Protein AF-0000000087523390 (afdb_homodimer)

Sequence (268 aa):
MSIVKNAPKTATTIVIRSESSARVSSSRDPYYSLMRRLFQEDATAIRGQKFLNLVESRQKEGNPLRTEDWQMIIEYLGVSRASFYSMRNKLTGAGLISIKNQKYHLSGQFSKDLMDMARWWWTAILENSEESLDMSIVKNAPKTATTIVIRSESSARVSSSRDPYYSLMRRLFQEDATAIRGQKFLNLVESRQKEGNPLRTEDWQMIIEYLGVSRASFYSMRNKLTGAGLISIKNQKYHLSGQFSKDLMDMARWWWTAILENSEESLD

Secondary structure (DSSP, 8-state):
---GGG--TTEEEEEEES-GGG-GGGSS-HHHHHHHHH-SSHHHHHHHHHHHHHHHHHHHTT-PPBGGGHHHHHHHHT--HHHHHHHHHHHHHHTSEEEETTEEEE-SHHHHHHHHHHHHIIIIIT---GGGG-/---GGG--TTEEEEEEES-GGG-GGGSS-HHHHHHHHH-SSHHHHHHHHHHHHHHHHHHHTT-PPBGGGHHHHHHHHT--HHHHHHHHHHHHHHTSEEEETTEEEE-SHHHHHHHHHHHHIIIIIT---GGGG-

Structure (mmCIF, N/CA/C/O backbone):
data_AF-0000000087523390-model_v1
#
loop_
_entity.id
_entity.type
_entity.pdbx_description
1 polymer 'Uncharacterized protein'
#
loop_
_atom_site.group_PDB
_atom_site.id
_atom_site.type_symbol
_atom_site.label_atom_id
_atom_site.label_alt_id
_atom_site.label_comp_id
_atom_site.label_asym_id
_atom_site.label_entity_id
_atom_site.label_seq_id
_atom_site.pdbx_PDB_ins_code
_atom_site.Cartn_x
_atom_site.Cartn_y
_atom_site.Cartn_z
_atom_site.occupancy
_atom_site.B_iso_or_equiv
_atom_site.auth_seq_id
_atom_site.auth_comp_id
_atom_site.auth_asym_id
_atom_site.auth_atom_id
_atom_site.pdbx_PDB_model_num
ATOM 1 N N . MET A 1 1 ? -12.555 -12.992 7.691 1 20.16 1 MET A N 1
ATOM 2 C CA . MET A 1 1 ? -12.836 -11.617 7.266 1 20.16 1 MET A CA 1
ATOM 3 C C . MET A 1 1 ? -12.094 -10.617 8.141 1 20.16 1 MET A C 1
ATOM 5 O O . MET A 1 1 ? -12.5 -10.367 9.281 1 20.16 1 MET A O 1
ATOM 9 N N . SER A 1 2 ? -10.844 -10.5 8.266 1 26.3 2 SER A N 1
ATOM 10 C CA . SER A 1 2 ? -10.266 -9.57 9.227 1 26.3 2 SER A CA 1
ATOM 11 C C . SER A 1 2 ? -10.672 -8.133 8.922 1 26.3 2 SER A C 1
ATOM 13 O O . SER A 1 2 ? -10.516 -7.668 7.789 1 26.3 2 SER A O 1
ATOM 15 N N . ILE A 1 3 ? -11.742 -7.559 9.461 1 30.48 3 ILE A N 1
ATOM 16 C CA . ILE A 1 3 ? -12.383 -6.25 9.375 1 30.48 3 ILE A CA 1
ATOM 17 C C . ILE A 1 3 ? -11.32 -5.156 9.477 1 30.48 3 ILE A C 1
ATOM 19 O O . ILE A 1 3 ? -10.562 -5.109 10.445 1 30.48 3 ILE A O 1
ATOM 23 N N . VAL A 1 4 ? -10.984 -4.652 8.375 1 36.16 4 VAL A N 1
ATOM 24 C CA . VAL A 1 4 ? -10.234 -3.406 8.242 1 36.16 4 VAL A CA 1
ATOM 25 C C . VAL A 1 4 ? -10.594 -2.463 9.391 1 36.16 4 VAL A C 1
ATOM 27 O O . VAL A 1 4 ? -9.805 -1.591 9.75 1 36.16 4 VAL A O 1
ATOM 30 N N . LYS A 1 5 ? -11.82 -2.645 9.867 1 41.09 5 LYS A N 1
ATOM 31 C CA . LYS A 1 5 ? -12.281 -1.769 10.938 1 41.09 5 LYS A CA 1
ATOM 32 C C . LYS A 1 5 ? -11.375 -1.875 12.164 1 41.09 5 LYS A C 1
ATOM 34 O O . LYS A 1 5 ? -11.367 -0.984 13.016 1 41.09 5 LYS A O 1
ATOM 39 N N . ASN A 1 6 ? -10.852 -3.062 12.312 1 43.09 6 ASN A N 1
ATOM 40 C CA . ASN A 1 6 ? -10.094 -3.172 13.555 1 43.09 6 ASN A CA 1
ATOM 41 C C . ASN A 1 6 ? -8.609 -2.912 13.328 1 43.09 6 ASN A C 1
ATOM 43 O O . ASN A 1 6 ? -7.766 -3.412 14.07 1 43.09 6 ASN A O 1
ATOM 47 N N . ALA A 1 7 ? -8.461 -2.439 12.156 1 49.5 7 ALA A N 1
ATOM 48 C CA . ALA A 1 7 ? -7.031 -2.172 12.062 1 49.5 7 ALA A CA 1
ATOM 49 C C . ALA A 1 7 ? -6.562 -1.283 13.211 1 49.5 7 ALA A C 1
ATOM 51 O O . ALA A 1 7 ? -7.223 -0.3 13.555 1 49.5 7 ALA A O 1
ATOM 52 N N . PRO A 1 8 ? -5.598 -1.744 13.883 1 57.38 8 PRO A N 1
ATOM 53 C CA . PRO A 1 8 ? -5.02 -0.899 14.93 1 57.38 8 PRO A CA 1
ATOM 54 C C . PRO A 1 8 ? -4.66 0.498 14.438 1 57.38 8 PRO A C 1
ATOM 56 O O . PRO A 1 8 ? -4.523 0.71 13.227 1 57.38 8 PRO A O 1
ATOM 59 N N . LYS A 1 9 ? -4.738 1.329 15.234 1 77.06 9 LYS A N 1
ATOM 60 C CA . LYS A 1 9 ? -4.32 2.715 15.039 1 77.06 9 LYS A CA 1
ATOM 61 C C . LYS A 1 9 ? -2.951 2.787 14.367 1 77.06 9 LYS A C 1
ATOM 63 O O . LYS A 1 9 ? -2.504 3.865 13.977 1 77.06 9 LYS A O 1
ATOM 68 N N . THR A 1 10 ? -2.453 1.606 14.023 1 90 10 THR A N 1
ATOM 69 C CA . THR A 1 10 ? -1.114 1.55 13.453 1 90 10 THR A CA 1
ATOM 70 C C . THR A 1 10 ? -1.147 0.911 12.062 1 90 10 THR A C 1
ATOM 72 O O . THR A 1 10 ? -0.109 0.515 11.531 1 90 10 THR A O 1
ATOM 75 N N . ALA A 1 11 ? -2.322 0.785 11.578 1 96.31 11 ALA A N 1
ATOM 76 C CA . ALA A 1 11 ? -2.469 0.186 10.25 1 96.31 11 ALA A CA 1
ATOM 77 C C . ALA A 1 11 ? -3.635 0.813 9.492 1 96.31 11 ALA A C 1
ATOM 79 O O . ALA A 1 11 ? -4.59 1.302 10.102 1 96.31 11 ALA A O 1
ATOM 80 N N . THR A 1 12 ? -3.52 0.823 8.188 1 96.75 12 THR A N 1
ATOM 81 C CA . THR A 1 12 ? -4.617 1.211 7.305 1 96.75 12 THR A CA 1
ATOM 82 C C . THR A 1 12 ? -4.449 0.583 5.922 1 96.75 12 THR A C 1
ATOM 84 O O . THR A 1 12 ? -3.582 -0.272 5.723 1 96.75 12 THR A O 1
ATOM 87 N N . THR A 1 13 ? -5.352 0.903 5.043 1 96.88 13 THR A N 1
ATOM 88 C CA . THR A 1 13 ? -5.277 0.387 3.68 1 96.88 13 THR A CA 1
ATOM 89 C C . THR A 1 13 ? -4.953 1.507 2.693 1 96.88 13 THR A C 1
ATOM 91 O O . THR A 1 13 ? -5.258 2.674 2.951 1 96.88 13 THR A O 1
ATOM 94 N N . ILE A 1 14 ? -4.332 1.154 1.651 1 98 14 ILE A N 1
ATOM 95 C CA . ILE A 1 14 ? -4.027 2.076 0.563 1 98 14 ILE A CA 1
ATOM 96 C C . ILE A 1 14 ? -4.266 1.389 -0.779 1 98 14 ILE A C 1
ATOM 98 O O . ILE A 1 14 ? -4.09 0.174 -0.902 1 98 14 ILE A O 1
ATOM 102 N N . VAL A 1 15 ? -4.648 2.131 -1.705 1 97.81 15 VAL A N 1
ATOM 103 C CA . VAL A 1 15 ? -4.852 1.602 -3.049 1 97.81 15 VAL A CA 1
ATOM 104 C C . VAL A 1 15 ? -3.504 1.464 -3.756 1 97.81 15 VAL A C 1
ATOM 106 O O . VAL A 1 15 ? -2.693 2.395 -3.75 1 97.81 15 VAL A O 1
ATOM 109 N N . ILE A 1 16 ? -3.273 0.334 -4.344 1 98.12 16 ILE A N 1
ATOM 110 C CA . ILE A 1 16 ? -2.109 0.121 -5.195 1 98.12 16 ILE A CA 1
ATOM 111 C C . ILE A 1 16 ? -2.561 -0.274 -6.598 1 98.12 16 ILE A C 1
ATOM 113 O O . ILE A 1 16 ? -3.684 -0.747 -6.785 1 98.12 16 ILE A O 1
ATOM 117 N N . ARG A 1 17 ? -1.718 0.023 -7.492 1 96.75 17 ARG A N 1
ATOM 118 C CA . ARG A 1 17 ? -2.115 -0.143 -8.891 1 96.75 17 ARG A CA 1
ATOM 119 C C . ARG A 1 17 ? -1.06 -0.919 -9.664 1 96.75 17 ARG A C 1
ATOM 121 O O . ARG A 1 17 ? 0.141 -0.718 -9.469 1 96.75 17 ARG A O 1
ATOM 128 N N . SER A 1 18 ? -1.566 -1.669 -10.625 1 96.31 18 SER A N 1
ATOM 129 C CA . SER A 1 18 ? -0.683 -2.508 -11.422 1 96.31 18 SER A CA 1
ATOM 130 C C . SER A 1 18 ? -0.252 -1.795 -12.703 1 96.31 18 SER A C 1
ATOM 132 O O . SER A 1 18 ? 0.672 -2.24 -13.383 1 96.31 18 SER A O 1
ATOM 134 N N . GLU A 1 19 ? -0.846 -0.742 -13.023 1 94.75 19 GLU A N 1
ATOM 135 C CA . GLU A 1 19 ? -0.542 -0.032 -14.266 1 94.75 19 GLU A CA 1
ATOM 136 C C . GLU A 1 19 ? 0.559 1.004 -14.047 1 94.75 19 GLU A C 1
ATOM 138 O O . GLU A 1 19 ? 0.505 1.788 -13.102 1 94.75 19 GLU A O 1
ATOM 143 N N . SER A 1 20 ? 1.469 1.05 -15 1 92.75 20 SER A N 1
ATOM 144 C CA . SER A 1 20 ? 2.594 1.975 -14.906 1 92.75 20 SER A CA 1
ATOM 145 C C . SER A 1 20 ? 2.137 3.42 -15.078 1 92.75 20 SER A C 1
ATOM 147 O O . SER A 1 20 ? 2.766 4.34 -14.555 1 92.75 20 SER A O 1
ATOM 149 N N . SER A 1 21 ? 1.062 3.654 -15.742 1 92.94 21 SER A N 1
ATOM 150 C CA . SER A 1 21 ? 0.569 5 -16.016 1 92.94 21 SER A CA 1
ATOM 151 C C . SER A 1 21 ? -0.074 5.613 -14.773 1 92.94 21 SER A C 1
ATOM 153 O O . SER A 1 21 ? -0.34 6.816 -14.734 1 92.94 21 SER A O 1
ATOM 155 N N . ALA A 1 22 ? -0.206 4.801 -13.75 1 93.75 22 ALA A N 1
ATOM 156 C CA . ALA A 1 22 ? -0.938 5.262 -12.578 1 93.75 22 ALA A CA 1
ATOM 157 C C . ALA A 1 22 ? 0.018 5.707 -11.477 1 93.75 22 ALA A C 1
ATOM 159 O O . ALA A 1 22 ? -0.403 5.957 -10.344 1 93.75 22 ALA A O 1
ATOM 160 N N . ARG A 1 23 ? 1.271 5.812 -11.789 1 96.94 23 ARG A N 1
ATOM 161 C CA . ARG A 1 23 ? 2.27 6.176 -10.789 1 96.94 23 ARG A CA 1
ATOM 162 C C . ARG A 1 23 ? 1.986 7.555 -10.211 1 96.94 23 ARG A C 1
ATOM 164 O O . ARG A 1 23 ? 1.62 8.477 -10.938 1 96.94 23 ARG A O 1
ATOM 171 N N . VAL A 1 24 ? 2.125 7.676 -8.945 1 97.75 24 VAL A N 1
ATOM 172 C CA . VAL A 1 24 ? 1.826 8.898 -8.211 1 97.75 24 VAL A CA 1
ATOM 173 C C . VAL A 1 24 ? 2.746 10.023 -8.68 1 97.75 24 VAL A C 1
ATOM 175 O O . VAL A 1 24 ? 2.287 11.133 -8.969 1 97.75 24 VAL A O 1
ATOM 178 N N . SER A 1 25 ? 4.027 9.742 -8.836 1 96.88 25 SER A N 1
ATOM 179 C CA . SER A 1 25 ? 5.035 10.75 -9.156 1 96.88 25 SER A CA 1
ATOM 180 C C . SER A 1 25 ? 4.836 11.305 -10.562 1 96.88 25 SER A C 1
ATOM 182 O O . SER A 1 25 ? 5.355 12.367 -10.898 1 96.88 25 SER A O 1
ATOM 184 N N . SER A 1 26 ? 4.129 10.594 -11.414 1 95.44 26 SER A N 1
ATOM 185 C CA . SER A 1 26 ? 3.943 11 -12.797 1 95.44 26 SER A CA 1
ATOM 186 C C . SER A 1 26 ? 2.689 11.852 -12.961 1 95.44 26 SER A C 1
ATOM 188 O O . SER A 1 26 ? 2.42 12.367 -14.047 1 95.44 26 SER A O 1
ATOM 190 N N . SER A 1 27 ? 1.96 12.055 -11.969 1 96.5 27 SER A N 1
ATOM 191 C CA . SER A 1 27 ? 0.722 12.828 -12.039 1 96.5 27 SER A CA 1
ATOM 192 C C . SER A 1 27 ? 0.998 14.32 -12 1 96.5 27 SER A C 1
ATOM 194 O O . SER A 1 27 ? 2.078 14.75 -11.586 1 96.5 27 SER A O 1
ATOM 196 N N . ARG A 1 28 ? 0.011 15.094 -12.43 1 96.25 28 ARG A N 1
ATOM 197 C CA . ARG A 1 28 ? 0.112 16.547 -12.406 1 96.25 28 ARG A CA 1
ATOM 198 C C . ARG A 1 28 ? 0.211 17.062 -10.977 1 96.25 28 ARG A C 1
ATOM 200 O O . ARG A 1 28 ? 0.85 18.094 -10.727 1 96.25 28 ARG A O 1
ATOM 207 N N . ASP A 1 29 ? -0.436 16.375 -10.055 1 97.31 29 ASP A N 1
ATOM 208 C CA . ASP A 1 29 ? -0.406 16.688 -8.625 1 97.31 29 ASP A CA 1
ATOM 209 C C . ASP A 1 29 ? -0.14 15.445 -7.793 1 97.31 29 ASP A C 1
ATOM 211 O O . ASP A 1 29 ? -1.071 14.836 -7.258 1 97.31 29 ASP A O 1
ATOM 215 N N . PRO A 1 30 ? 1.137 15.094 -7.633 1 98.38 30 PRO A N 1
ATOM 216 C CA . PRO A 1 30 ? 1.494 13.852 -6.945 1 98.38 30 PRO A CA 1
ATOM 217 C C . PRO A 1 30 ? 0.967 13.805 -5.512 1 98.38 30 PRO A C 1
ATOM 219 O O . PRO A 1 30 ? 0.588 12.734 -5.027 1 98.38 30 PRO A O 1
ATOM 222 N N . TYR A 1 31 ? 0.983 15.031 -4.902 1 98.31 31 TYR A N 1
ATOM 223 C CA . TYR A 1 31 ? 0.492 15.062 -3.529 1 98.31 31 TYR A CA 1
ATOM 224 C C . TYR A 1 31 ? -0.977 14.656 -3.467 1 98.31 31 TYR A C 1
ATOM 226 O O . TYR A 1 31 ? -1.354 13.773 -2.697 1 98.31 31 TYR A O 1
ATOM 234 N N . TYR A 1 32 ? -1.752 15.211 -4.254 1 97.75 32 TYR A N 1
ATOM 235 C CA . TYR A 1 32 ? -3.17 14.875 -4.344 1 97.75 32 TYR A CA 1
ATOM 236 C C . TYR A 1 32 ? -3.361 13.422 -4.762 1 97.75 32 TYR A C 1
ATOM 238 O O . TYR A 1 32 ? -4.223 12.719 -4.223 1 97.75 32 TYR A O 1
ATOM 246 N N . SER A 1 33 ? -2.562 12.984 -5.754 1 97.94 33 SER A N 1
ATOM 247 C CA . SER A 1 33 ? -2.652 11.609 -6.234 1 97.94 33 SER A CA 1
ATOM 248 C C . SER A 1 33 ? -2.375 10.617 -5.113 1 97.94 33 SER A C 1
ATOM 250 O O . SER A 1 33 ? -3.043 9.586 -5.012 1 97.94 33 SER A O 1
ATOM 252 N N . LEU A 1 34 ? -1.398 10.914 -4.293 1 98.75 34 LEU A N 1
ATOM 253 C CA . LEU A 1 34 ? -1.116 10.047 -3.154 1 98.75 34 LEU A CA 1
ATOM 254 C C . LEU A 1 34 ? -2.287 10.031 -2.18 1 98.75 34 LEU A C 1
ATOM 256 O O . LEU A 1 34 ? -2.664 8.969 -1.672 1 98.75 34 LEU A O 1
ATOM 260 N N . MET A 1 35 ? -2.904 11.227 -1.911 1 98.69 35 MET A N 1
ATOM 261 C CA . MET A 1 35 ? -4.055 11.289 -1.016 1 98.69 35 MET A CA 1
ATOM 262 C C . MET A 1 35 ? -5.215 10.461 -1.56 1 98.69 35 MET A C 1
ATOM 264 O O . MET A 1 35 ? -5.953 9.844 -0.794 1 98.69 35 MET A O 1
ATOM 268 N N . ARG A 1 36 ? -5.309 10.359 -2.848 1 98 36 ARG A N 1
ATOM 269 C CA . ARG A 1 36 ? -6.395 9.602 -3.465 1 98 36 ARG A CA 1
ATOM 270 C C . ARG A 1 36 ? -6.176 8.102 -3.311 1 98 36 ARG A C 1
ATOM 272 O O . ARG A 1 36 ? -7.117 7.316 -3.439 1 98 36 ARG A O 1
ATOM 279 N N . ARG A 1 37 ? -4.934 7.727 -3.131 1 98.06 37 ARG A N 1
ATOM 280 C CA . ARG A 1 37 ? -4.664 6.324 -2.832 1 98.06 37 ARG A CA 1
ATOM 281 C C . ARG A 1 37 ? -5.137 5.965 -1.426 1 98.06 37 ARG A C 1
ATOM 283 O O . ARG A 1 37 ? -5.461 4.805 -1.152 1 98.06 37 ARG A O 1
ATOM 290 N N . LEU A 1 38 ? -5.148 6.926 -0.548 1 98 38 LEU A N 1
ATOM 291 C CA . LEU A 1 38 ? -5.512 6.691 0.845 1 98 38 LEU A CA 1
ATOM 292 C C . LEU A 1 38 ? -7.004 6.922 1.062 1 98 38 LEU A C 1
ATOM 294 O O . LEU A 1 38 ? -7.633 6.23 1.864 1 98 38 LEU A O 1
ATOM 298 N N . PHE A 1 39 ? -7.5 7.93 0.388 1 97.5 39 PHE A N 1
ATOM 299 C CA . PHE A 1 39 ? -8.875 8.344 0.613 1 97.5 39 PHE A CA 1
ATOM 300 C C . PHE A 1 39 ? -9.703 8.211 -0.663 1 97.5 39 PHE A C 1
ATOM 302 O O . PHE A 1 39 ? -9.336 8.766 -1.703 1 97.5 39 PHE A O 1
ATOM 309 N N . GLN A 1 40 ? -10.789 7.586 -0.588 1 92.44 40 GLN A N 1
ATOM 310 C CA . GLN A 1 40 ? -11.648 7.355 -1.74 1 92.44 40 GLN A CA 1
ATOM 311 C C . GLN A 1 40 ? -12.391 8.625 -2.137 1 92.44 40 GLN A C 1
ATOM 313 O O . GLN A 1 40 ? -12.586 8.898 -3.324 1 92.44 40 GLN A O 1
ATOM 318 N N . GLU A 1 41 ? -12.773 9.336 -1.128 1 95.56 41 GLU A N 1
ATOM 319 C CA . GLU A 1 41 ? -13.531 10.555 -1.392 1 95.56 41 GLU A CA 1
ATOM 320 C C . GLU A 1 41 ? -12.609 11.727 -1.696 1 95.56 41 GLU A C 1
ATOM 322 O O . GLU A 1 41 ? -11.672 11.992 -0.943 1 95.56 41 GLU A O 1
ATOM 327 N N . ASP A 1 42 ? -12.977 12.445 -2.707 1 96.81 42 ASP A N 1
ATOM 328 C CA . ASP A 1 42 ? -12.188 13.594 -3.15 1 96.81 42 ASP A CA 1
ATOM 329 C C . ASP A 1 42 ? -12.062 14.641 -2.047 1 96.81 42 ASP A C 1
ATOM 331 O O . ASP A 1 42 ? -10.977 15.164 -1.797 1 96.81 42 ASP A O 1
ATOM 335 N N . ALA A 1 43 ? -13.164 14.961 -1.419 1 97.12 43 ALA A N 1
ATOM 336 C CA . ALA A 1 43 ? -13.18 15.984 -0.381 1 97.12 43 ALA A CA 1
ATOM 337 C C . ALA A 1 43 ? -12.234 15.617 0.763 1 97.12 43 ALA A C 1
ATOM 339 O O . ALA A 1 43 ? -11.523 16.484 1.288 1 97.12 43 ALA A O 1
ATOM 340 N N . THR A 1 44 ? -12.211 14.367 1.092 1 97.69 44 THR A N 1
ATOM 341 C CA . THR A 1 44 ? -11.344 13.922 2.178 1 97.69 44 THR A CA 1
ATOM 342 C C . THR A 1 44 ? -9.883 13.961 1.753 1 97.69 44 THR A C 1
ATOM 344 O O . THR A 1 44 ? -9.008 14.297 2.557 1 97.69 44 THR A O 1
ATOM 347 N N . ALA A 1 45 ? -9.68 13.609 0.481 1 98.31 45 ALA A N 1
ATOM 348 C CA . ALA A 1 45 ? -8.32 13.68 -0.047 1 98.31 45 ALA A CA 1
ATOM 349 C C . ALA A 1 45 ? -7.781 15.109 0.01 1 98.31 45 ALA A C 1
ATOM 351 O O . ALA A 1 45 ? -6.641 15.328 0.43 1 98.31 45 ALA A O 1
ATOM 352 N N . ILE A 1 46 ? -8.562 16 -0.365 1 98.19 46 ILE A N 1
ATOM 353 C CA . ILE A 1 46 ? -8.172 17.406 -0.358 1 98.19 46 ILE A CA 1
ATOM 354 C C . ILE A 1 46 ? -7.902 17.859 1.074 1 98.19 46 ILE A C 1
ATOM 356 O O . ILE A 1 46 ? -6.898 18.531 1.343 1 98.19 46 ILE A O 1
ATOM 360 N N . ARG A 1 47 ? -8.758 17.5 1.958 1 98.25 47 ARG A N 1
ATOM 361 C CA . ARG A 1 47 ? -8.586 17.875 3.359 1 98.25 47 ARG A CA 1
ATOM 362 C C . ARG A 1 47 ? -7.336 17.234 3.947 1 98.25 47 ARG A C 1
ATOM 364 O O . ARG A 1 47 ? -6.633 17.844 4.75 1 98.25 47 ARG A O 1
ATOM 371 N N . GLY A 1 48 ? -7.141 15.938 3.604 1 98.38 48 GLY A N 1
ATOM 372 C CA . GLY A 1 48 ? -5.922 15.273 4.047 1 98.38 48 GLY A CA 1
ATOM 373 C C . GLY A 1 48 ? -4.66 16 3.619 1 98.38 48 GLY A C 1
ATOM 374 O O . GLY A 1 48 ? -3.754 16.203 4.426 1 98.38 48 GLY A O 1
ATOM 375 N N . GLN A 1 49 ? -4.625 16.391 2.418 1 98.5 49 GLN A N 1
ATOM 376 C CA . GLN A 1 49 ? -3.482 17.156 1.909 1 98.5 49 GLN A CA 1
ATOM 377 C C . GLN A 1 49 ? -3.322 18.469 2.65 1 98.5 49 GLN A C 1
ATOM 379 O O . GLN A 1 49 ? -2.209 18.859 3.008 1 98.5 49 GLN A O 1
ATOM 384 N N . LYS A 1 50 ? -4.406 19.203 2.855 1 98.38 50 LYS A N 1
ATOM 385 C CA . LYS A 1 50 ? -4.379 20.469 3.582 1 98.38 50 LYS A CA 1
ATOM 386 C C . LYS A 1 50 ? -3.84 20.281 4.996 1 98.38 50 LYS A C 1
ATOM 388 O O . LYS A 1 50 ? -3.049 21.094 5.48 1 98.38 50 LYS A O 1
ATOM 393 N N . PHE A 1 51 ? -4.332 19.266 5.656 1 98.75 51 PHE A N 1
ATOM 394 C CA . PHE A 1 51 ? -3.869 18.969 7.008 1 98.75 51 PHE A CA 1
ATOM 395 C C . PHE A 1 51 ? -2.371 18.672 7.02 1 98.75 51 PHE A C 1
ATOM 397 O O . PHE A 1 51 ? -1.643 19.203 7.867 1 98.75 51 PHE A O 1
ATOM 404 N N . LEU A 1 52 ? -1.905 17.844 6.066 1 98.75 52 LEU A N 1
ATOM 405 C CA . LEU A 1 52 ? -0.488 17.516 5.996 1 98.75 52 LEU A CA 1
ATOM 406 C C . LEU A 1 52 ? 0.352 18.75 5.691 1 98.75 52 LEU A C 1
ATOM 408 O O . LEU A 1 52 ? 1.455 18.906 6.219 1 98.75 52 LEU A O 1
ATOM 412 N N . ASN A 1 53 ? -0.169 19.609 4.848 1 98.25 53 ASN A N 1
ATOM 413 C CA . ASN A 1 53 ? 0.508 20.875 4.586 1 98.25 53 ASN A CA 1
ATOM 414 C C . ASN A 1 53 ? 0.644 21.719 5.855 1 98.25 53 ASN A C 1
ATOM 416 O O . ASN A 1 53 ? 1.674 22.359 6.074 1 98.25 53 ASN A O 1
ATOM 420 N N . LEU A 1 54 ? -0.426 21.734 6.617 1 98.25 54 LEU A N 1
ATOM 421 C CA . LEU A 1 54 ? -0.404 22.469 7.879 1 98.25 54 LEU A CA 1
ATOM 422 C C . LEU A 1 54 ? 0.638 21.891 8.828 1 98.25 54 LEU A C 1
ATOM 424 O O . LEU A 1 54 ? 1.403 22.625 9.445 1 98.25 54 LEU A O 1
ATOM 428 N N . VAL A 1 55 ? 0.704 20.547 8.961 1 98.44 55 VAL A N 1
ATOM 429 C CA . VAL A 1 55 ? 1.681 19.875 9.805 1 98.44 55 VAL A CA 1
ATOM 430 C C . VAL A 1 55 ? 3.094 20.219 9.336 1 98.44 55 VAL A C 1
ATOM 432 O O . VAL A 1 55 ? 3.957 20.562 10.148 1 98.44 55 VAL A O 1
ATOM 435 N N . GLU A 1 56 ? 3.318 20.125 8.07 1 98.06 56 GLU A N 1
ATOM 436 C CA . GLU A 1 56 ? 4.625 20.406 7.484 1 98.06 56 GLU A CA 1
ATOM 437 C C . GLU A 1 56 ? 5.051 21.844 7.762 1 98.06 56 GLU A C 1
ATOM 4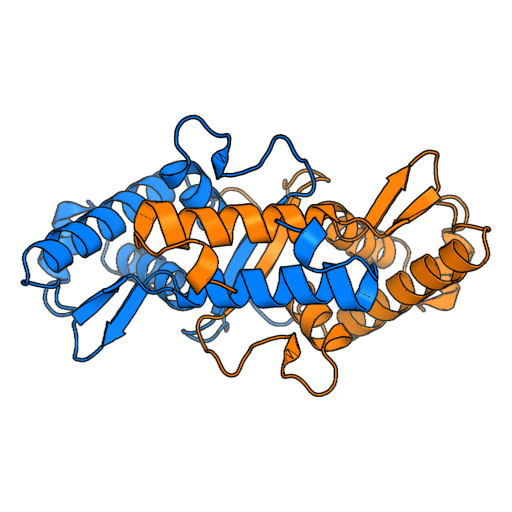39 O O . GLU A 1 56 ? 6.176 22.094 8.203 1 98.06 56 GLU A O 1
ATOM 444 N N . SER A 1 57 ? 4.16 22.812 7.504 1 97.38 57 SER A N 1
ATOM 445 C CA . SER A 1 57 ? 4.473 24.219 7.66 1 97.38 57 SER A CA 1
ATOM 446 C C . SER A 1 57 ? 4.805 24.562 9.109 1 97.38 57 SER A C 1
ATOM 448 O O . SER A 1 57 ? 5.781 25.266 9.383 1 97.38 57 SER A O 1
ATOM 450 N N . ARG A 1 58 ? 3.994 24.031 10 1 97.88 58 ARG A N 1
ATOM 451 C CA . ARG A 1 58 ? 4.195 24.297 11.414 1 97.88 58 ARG A CA 1
ATOM 452 C C . ARG A 1 58 ? 5.488 23.672 11.922 1 97.88 58 ARG A C 1
ATOM 454 O O . ARG A 1 58 ? 6.176 24.234 12.766 1 97.88 58 ARG A O 1
ATOM 461 N N . GLN A 1 59 ? 5.816 22.547 11.391 1 96.94 59 GLN A N 1
ATOM 462 C CA . GLN A 1 59 ? 7.082 21.891 11.711 1 96.94 59 GLN A CA 1
ATOM 463 C C . GLN A 1 59 ? 8.266 22.734 11.242 1 96.94 59 GLN A C 1
ATOM 465 O O . GLN A 1 59 ? 9.227 22.938 11.984 1 96.94 59 GLN A O 1
ATOM 470 N N . LYS A 1 60 ? 8.203 23.203 10.125 1 96.06 60 LYS A N 1
ATOM 471 C CA . LYS A 1 60 ? 9.281 24 9.539 1 96.06 60 LYS A CA 1
ATOM 472 C C . LYS A 1 60 ? 9.469 25.312 10.281 1 96.06 60 LYS A C 1
ATOM 474 O O . LYS A 1 60 ? 10.586 25.828 10.367 1 96.06 60 LYS A O 1
ATOM 479 N N . GLU A 1 61 ? 8.398 25.781 10.883 1 96.81 61 GLU A N 1
ATOM 480 C CA . GLU A 1 61 ? 8.43 27.031 11.633 1 96.81 61 GLU A CA 1
ATOM 481 C C . GLU A 1 61 ? 8.93 26.812 13.055 1 96.81 61 GLU A C 1
ATOM 483 O O . GLU A 1 61 ? 9.133 27.781 13.805 1 96.81 61 GLU A O 1
ATOM 488 N N . GLY A 1 62 ? 9.125 25.578 13.461 1 95.88 62 GLY A N 1
ATOM 489 C CA . GLY A 1 62 ? 9.594 25.281 14.805 1 95.88 62 GLY A CA 1
ATOM 490 C C . GLY A 1 62 ? 8.484 25.297 15.844 1 95.88 62 GLY A C 1
ATOM 491 O O . GLY A 1 62 ? 8.758 25.375 17.047 1 95.88 62 GLY A O 1
ATOM 492 N N . ASN A 1 63 ? 7.262 25.328 15.352 1 96.31 63 ASN A N 1
ATOM 493 C CA . ASN A 1 63 ? 6.074 25.328 16.203 1 96.31 63 ASN A CA 1
ATOM 494 C C . ASN A 1 63 ? 5.094 24.234 15.773 1 96.31 63 ASN A C 1
ATOM 496 O O . ASN A 1 63 ? 4 24.531 15.281 1 96.31 63 ASN A O 1
ATOM 500 N N . PRO A 1 64 ? 5.457 23.016 16.031 1 97.75 64 PRO A N 1
ATOM 501 C CA . PRO A 1 64 ? 4.645 21.906 15.539 1 97.75 64 PRO A CA 1
ATOM 502 C C . PRO A 1 64 ? 3.203 21.969 16.047 1 97.75 64 PRO A C 1
ATOM 504 O O . PRO A 1 64 ? 2.957 22.375 17.188 1 97.75 64 PRO A O 1
ATOM 507 N N . LEU A 1 65 ? 2.346 21.531 15.195 1 9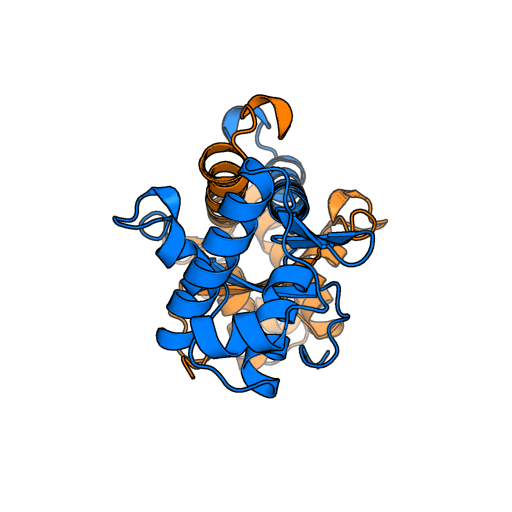8.25 65 LEU A N 1
ATOM 508 C CA . LEU A 1 65 ? 0.924 21.438 15.516 1 98.25 65 LEU A CA 1
ATOM 509 C C . LEU A 1 65 ? 0.682 20.469 16.656 1 98.25 65 LEU A C 1
ATOM 511 O O . LEU A 1 65 ? 1.245 19.375 16.688 1 98.25 65 LEU A O 1
ATOM 515 N N . ARG A 1 66 ? -0.135 20.938 17.641 1 98.25 66 ARG A N 1
ATOM 516 C CA . ARG A 1 66 ? -0.4 20.094 18.797 1 98.25 66 ARG A CA 1
ATOM 517 C C . ARG A 1 66 ? -1.745 19.391 18.672 1 98.25 66 ARG A C 1
ATOM 519 O O . ARG A 1 66 ? -2.656 19.891 18.016 1 98.25 66 ARG A O 1
ATOM 526 N N . THR A 1 67 ? -1.892 18.203 19.297 1 97.88 67 THR A N 1
ATOM 527 C CA . THR A 1 67 ? -3.145 17.453 19.25 1 97.88 67 THR A CA 1
ATOM 528 C C . THR A 1 67 ? -4.254 18.219 19.969 1 97.88 67 THR A C 1
ATOM 530 O O . THR A 1 67 ? -5.434 18.062 19.641 1 97.88 67 THR A O 1
ATOM 533 N N . GLU A 1 68 ? -3.93 19.094 20.875 1 96.94 68 GLU A N 1
ATOM 534 C CA . GLU A 1 68 ? -4.91 19.875 21.609 1 96.94 68 GLU A CA 1
ATOM 535 C C . GLU A 1 68 ? -5.504 20.984 20.75 1 96.94 68 GLU A C 1
ATOM 537 O O . GLU A 1 68 ? -6.52 21.578 21.109 1 96.94 68 GLU A O 1
ATOM 542 N N . ASP A 1 69 ? -4.883 21.281 19.656 1 95.88 69 ASP A N 1
ATOM 543 C CA . ASP A 1 69 ? -5.34 22.312 18.734 1 95.88 69 ASP A CA 1
ATOM 544 C C . ASP A 1 69 ? -6.438 21.797 17.812 1 95.88 69 ASP A C 1
ATOM 546 O O . ASP A 1 69 ? -6.684 22.359 16.75 1 95.88 69 ASP A O 1
ATOM 550 N N . TRP A 1 70 ? -7.094 20.75 18.219 1 96.56 70 TRP A N 1
ATOM 551 C CA . TRP A 1 70 ? -8.008 20.031 17.344 1 96.56 70 TRP A CA 1
ATOM 552 C C . TRP A 1 70 ? -9.18 20.922 16.922 1 96.56 70 TRP A C 1
ATOM 554 O O . TRP A 1 70 ? -9.664 20.828 15.797 1 96.56 70 TRP A O 1
ATOM 564 N N . GLN A 1 71 ? -9.617 21.844 17.703 1 97.44 71 GLN A N 1
ATOM 565 C CA . GLN A 1 71 ? -10.727 22.719 17.359 1 97.44 71 GLN A CA 1
ATOM 566 C C . GLN A 1 71 ? -10.352 23.672 16.234 1 97.44 71 GLN A C 1
ATOM 568 O O . GLN A 1 71 ? -11.133 23.891 15.305 1 97.44 71 GLN A O 1
ATOM 573 N N . MET A 1 72 ? -9.18 24.219 16.391 1 97.62 72 MET A N 1
ATOM 574 C CA . MET A 1 72 ? -8.68 25.094 15.336 1 97.62 72 MET A CA 1
ATOM 575 C C . MET A 1 72 ? -8.523 24.344 14.023 1 97.62 72 MET A C 1
ATOM 577 O O . MET A 1 72 ? -8.859 24.859 12.953 1 97.62 72 MET A O 1
ATOM 581 N N . ILE A 1 73 ? -8.078 23.109 14.07 1 98.12 73 ILE A N 1
ATOM 582 C CA . ILE A 1 73 ? -7.805 22.297 12.891 1 98.12 73 ILE A CA 1
ATOM 583 C C . ILE A 1 73 ? -9.109 21.984 12.164 1 98.12 73 ILE A C 1
ATOM 585 O O . ILE A 1 73 ? -9.203 22.125 10.945 1 98.12 73 ILE A O 1
ATOM 589 N N . ILE A 1 74 ? -10.18 21.578 12.891 1 98.25 74 ILE A N 1
ATOM 590 C CA . ILE A 1 74 ? -11.43 21.172 12.258 1 98.25 74 ILE A CA 1
ATOM 591 C C . ILE A 1 74 ? -12.094 22.391 11.625 1 98.25 74 ILE A C 1
ATOM 593 O O . ILE A 1 74 ? -12.75 22.281 10.586 1 98.25 74 ILE A O 1
ATOM 597 N N . GLU A 1 75 ? -11.945 23.562 12.227 1 98.25 75 GLU A N 1
ATOM 598 C CA . GLU A 1 75 ? -12.461 24.797 11.641 1 98.25 75 GLU A CA 1
ATOM 599 C C . GLU A 1 75 ? -11.727 25.141 10.352 1 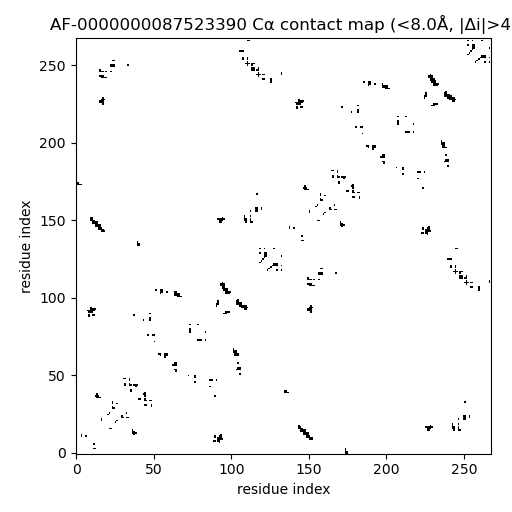98.25 75 GLU A C 1
ATOM 601 O O . GLU A 1 75 ? -12.344 25.5 9.352 1 98.25 75 GLU A O 1
ATOM 606 N N . TYR A 1 76 ? -10.43 25.031 10.398 1 97.88 76 TYR A N 1
ATOM 607 C CA . TYR A 1 76 ? -9.586 25.297 9.234 1 97.88 76 TYR A CA 1
ATOM 608 C C . TYR A 1 76 ? -9.938 24.375 8.078 1 97.88 76 TYR A C 1
ATOM 610 O O . TYR A 1 76 ? -10.031 24.812 6.93 1 97.88 76 TYR A O 1
ATOM 618 N N . LEU A 1 77 ? -10.164 23.109 8.383 1 98.12 77 LEU A N 1
ATOM 619 C CA . LEU A 1 77 ? -10.422 22.094 7.363 1 98.12 77 LEU A CA 1
ATOM 620 C C . LEU A 1 77 ? -11.891 22.078 6.977 1 98.12 77 LEU A C 1
ATOM 622 O O . LEU A 1 77 ? -12.258 21.516 5.945 1 98.12 77 LEU A O 1
ATOM 626 N N . GLY A 1 78 ? -12.766 22.609 7.785 1 97.62 78 GLY A N 1
ATOM 627 C CA . GLY A 1 78 ? -14.195 22.594 7.527 1 97.62 78 GLY A CA 1
ATOM 628 C C . GLY A 1 78 ? -14.812 21.219 7.625 1 97.62 78 GLY A C 1
ATOM 629 O O . GLY A 1 78 ? -15.547 20.797 6.73 1 97.62 78 GLY A O 1
ATOM 630 N N . VAL A 1 79 ? -14.453 20.562 8.695 1 97.38 79 VAL A N 1
ATOM 631 C CA . VAL A 1 79 ? -14.938 19.188 8.836 1 97.38 79 VAL A CA 1
ATOM 632 C C . VAL A 1 79 ? -15.422 18.953 10.258 1 97.38 79 VAL A C 1
ATOM 634 O O . VAL A 1 79 ? -15.102 19.719 11.172 1 97.38 79 VAL A O 1
ATOM 637 N N . SER A 1 80 ? -16.234 17.984 10.422 1 97.56 80 SER A N 1
ATOM 638 C CA . SER A 1 80 ? -16.672 17.594 11.758 1 97.56 80 SER A CA 1
ATOM 639 C C . SER A 1 80 ? -15.523 16.938 12.531 1 97.56 80 SER A C 1
ATOM 641 O O . SER A 1 80 ? -14.531 16.516 11.938 1 97.56 80 SER A O 1
ATOM 643 N N . ARG A 1 81 ? -15.734 16.828 13.836 1 97 81 ARG A N 1
ATOM 644 C CA . ARG A 1 81 ? -14.75 16.188 14.711 1 97 81 ARG A CA 1
ATOM 645 C C . ARG A 1 81 ? -14.555 14.719 14.328 1 97 81 ARG A C 1
ATOM 647 O O . ARG A 1 81 ? -13.422 14.242 14.234 1 97 81 ARG A O 1
ATOM 654 N N . ALA A 1 82 ? -15.625 14.039 14.078 1 96.69 82 ALA A N 1
ATOM 655 C CA . ALA A 1 82 ? -15.57 12.625 13.727 1 96.69 82 ALA A CA 1
ATOM 656 C C . ALA A 1 82 ? -14.805 12.414 12.422 1 96.69 82 ALA A C 1
ATOM 658 O O . ALA A 1 82 ? -13.977 11.508 12.32 1 96.69 82 ALA A O 1
ATOM 659 N N . SER A 1 83 ? -15.062 13.281 11.438 1 96.25 83 SER A N 1
ATOM 660 C CA . SER A 1 83 ? -14.398 13.18 10.148 1 96.25 83 SER A CA 1
ATOM 661 C C . SER A 1 83 ? -12.906 13.469 10.273 1 96.25 83 SER A C 1
ATOM 663 O O . SER A 1 83 ? -12.086 12.812 9.625 1 96.25 83 SER A O 1
ATOM 665 N N . PHE A 1 84 ? -12.617 14.422 11.133 1 97.5 84 PHE A N 1
ATOM 666 C CA . PHE A 1 84 ? -11.211 14.75 11.352 1 97.5 84 PHE A CA 1
ATOM 667 C C . PHE A 1 84 ? -10.461 13.562 11.938 1 97.5 84 PHE A C 1
ATOM 669 O O . PHE A 1 84 ? -9.398 13.188 11.438 1 97.5 84 PHE A O 1
ATOM 676 N N . TYR A 1 85 ? -10.992 12.961 12.891 1 96.56 85 TYR A N 1
ATOM 677 C CA . TYR A 1 85 ? -10.289 11.875 13.562 1 96.56 85 TYR A CA 1
ATOM 678 C C . TYR A 1 85 ? -10.18 10.656 12.664 1 96.56 85 TYR A C 1
ATOM 680 O O . TYR A 1 85 ? -9.188 9.93 12.703 1 96.56 85 TYR A O 1
ATOM 688 N N . SER A 1 86 ? -11.195 10.453 11.859 1 96.12 86 SER A N 1
ATOM 689 C CA . SER A 1 86 ? -11.109 9.359 10.891 1 96.12 86 SER A CA 1
ATOM 690 C C . SER A 1 86 ? -9.969 9.594 9.898 1 96.12 86 SER A C 1
ATOM 692 O O . SER A 1 86 ? -9.188 8.68 9.633 1 96.12 86 SER A O 1
ATOM 694 N N . MET A 1 87 ? -9.891 10.773 9.391 1 97.19 87 MET A N 1
ATOM 695 C CA . MET A 1 87 ? -8.836 11.141 8.445 1 97.19 87 MET A CA 1
ATOM 696 C C . MET A 1 87 ? -7.465 11.055 9.094 1 97.19 87 MET A C 1
ATOM 698 O O . MET A 1 87 ? -6.543 10.453 8.539 1 97.19 87 MET A O 1
ATOM 702 N N . ARG A 1 88 ? -7.363 11.617 10.242 1 97.12 88 ARG A N 1
ATOM 703 C CA . ARG A 1 88 ? -6.113 11.641 10.992 1 97.12 88 ARG A CA 1
ATOM 704 C C . ARG A 1 88 ? -5.621 10.227 11.281 1 97.12 88 ARG A C 1
ATOM 706 O O . ARG A 1 88 ? -4.43 9.938 11.148 1 97.12 88 ARG A O 1
ATOM 713 N N . ASN A 1 89 ? -6.562 9.375 11.664 1 96.69 89 ASN A N 1
ATOM 714 C CA . ASN A 1 89 ? -6.207 7.996 11.992 1 96.69 89 ASN A CA 1
ATOM 715 C C . ASN A 1 89 ? -5.699 7.242 10.766 1 96.69 89 ASN A C 1
ATOM 717 O O . ASN A 1 89 ? -4.805 6.406 10.867 1 96.69 89 ASN A O 1
ATOM 721 N N . LYS A 1 90 ? -6.246 7.496 9.664 1 97.75 90 LYS A N 1
ATOM 722 C CA . LYS A 1 90 ? -5.766 6.871 8.438 1 97.75 90 LYS A CA 1
ATOM 723 C C . LYS A 1 90 ? -4.344 7.324 8.109 1 97.75 90 LYS A C 1
ATOM 725 O O . LYS A 1 90 ? -3.51 6.516 7.699 1 97.75 90 LYS A O 1
ATOM 730 N N . LEU A 1 91 ? -4.102 8.594 8.289 1 98.44 91 LEU A N 1
ATOM 731 C CA . LEU A 1 91 ? -2.779 9.141 8.008 1 98.44 91 LEU A CA 1
ATOM 732 C C . LEU A 1 91 ? -1.749 8.602 8.992 1 98.44 91 LEU A C 1
ATOM 734 O O . LEU A 1 91 ? -0.619 8.289 8.609 1 98.44 91 LEU A O 1
ATOM 738 N N . THR A 1 92 ? -2.182 8.484 10.266 1 97.75 92 THR A N 1
ATOM 739 C CA . THR A 1 92 ? -1.296 7.941 11.289 1 97.75 92 THR A CA 1
ATOM 740 C C . THR A 1 92 ? -1.061 6.449 11.055 1 97.75 92 THR A C 1
ATOM 742 O O . THR A 1 92 ? 0.066 5.965 11.188 1 97.75 92 THR A O 1
ATOM 745 N N . GLY A 1 93 ? -2.133 5.73 10.711 1 97.69 93 GLY A N 1
ATOM 746 C CA . GLY A 1 93 ? -2.014 4.305 10.438 1 97.69 93 GLY A CA 1
ATOM 747 C C . GLY A 1 93 ? -1.121 3.998 9.25 1 97.69 93 GLY A C 1
ATOM 748 O O . GLY A 1 93 ? -0.436 2.975 9.234 1 97.69 93 GLY A O 1
ATOM 749 N N . ALA A 1 94 ? -1.091 4.906 8.32 1 98.44 94 ALA A N 1
ATOM 750 C CA . ALA A 1 94 ? -0.279 4.734 7.117 1 98.44 94 ALA A CA 1
ATOM 751 C C . ALA A 1 94 ? 1.188 5.051 7.395 1 98.44 94 ALA A C 1
ATOM 753 O O . ALA A 1 94 ? 2.068 4.672 6.621 1 98.44 94 ALA A O 1
ATOM 754 N N . GLY A 1 95 ? 1.381 5.789 8.484 1 98.38 95 GLY A N 1
ATOM 755 C CA . GLY A 1 95 ? 2.742 6.188 8.797 1 98.38 95 GLY A CA 1
ATOM 756 C C . GLY A 1 95 ? 3.166 7.473 8.117 1 98.38 95 GLY A C 1
ATOM 757 O O . GLY A 1 95 ? 4.359 7.727 7.945 1 98.38 95 GLY A O 1
ATOM 758 N N . LEU A 1 96 ? 2.201 8.273 7.645 1 98.75 96 LEU A N 1
ATOM 759 C CA . LEU A 1 96 ? 2.527 9.562 7.047 1 98.75 96 LEU A CA 1
ATOM 760 C C . LEU A 1 96 ? 2.756 10.617 8.125 1 98.75 96 LEU A C 1
ATOM 762 O O . LEU A 1 96 ? 3.52 11.562 7.922 1 98.75 96 LEU A O 1
ATOM 766 N N . ILE A 1 97 ? 2.035 10.477 9.25 1 98.19 97 ILE A N 1
ATOM 767 C CA . ILE A 1 97 ? 2.27 11.344 10.398 1 98.19 97 ILE A CA 1
ATOM 768 C C . ILE A 1 97 ? 2.395 10.492 11.664 1 98.19 97 ILE A C 1
ATOM 770 O O . ILE A 1 97 ? 1.915 9.359 11.711 1 98.19 97 ILE A O 1
ATOM 774 N N . SER A 1 98 ? 3.121 10.938 12.547 1 97.44 98 SER A N 1
ATOM 775 C CA . SER A 1 98 ? 3.236 10.383 13.898 1 97.44 98 SER A CA 1
ATOM 776 C C . SER A 1 98 ? 2.902 11.43 14.953 1 97.44 98 SER A C 1
ATOM 778 O O . SER A 1 98 ? 2.934 12.633 14.68 1 97.44 98 SER A O 1
ATOM 780 N N . ILE A 1 99 ? 2.449 10.945 16.047 1 96.81 99 ILE A N 1
ATOM 781 C CA . ILE A 1 99 ? 2.188 11.812 17.188 1 96.81 99 ILE A CA 1
ATOM 782 C C . ILE A 1 99 ? 3.201 11.531 18.297 1 96.81 99 ILE A C 1
ATOM 784 O O . ILE A 1 99 ? 3.238 10.43 18.844 1 96.81 99 ILE A O 1
ATOM 788 N N . LYS A 1 100 ? 4.07 12.469 18.516 1 95.94 100 LYS A N 1
ATOM 789 C CA . LYS A 1 100 ? 5.066 12.398 19.578 1 95.94 100 LYS A CA 1
ATOM 790 C C . LYS A 1 100 ? 4.941 13.586 20.531 1 95.94 100 LYS A C 1
ATOM 792 O O . LYS A 1 100 ? 4.961 14.742 20.094 1 95.94 100 LYS A O 1
ATOM 797 N N . ASN A 1 101 ? 4.816 13.328 21.828 1 96.12 101 ASN A N 1
ATOM 798 C CA . ASN A 1 101 ? 4.672 14.375 22.844 1 96.12 101 ASN A CA 1
ATOM 799 C C . ASN A 1 101 ? 3.525 15.328 22.5 1 96.12 101 ASN A C 1
ATOM 801 O O . ASN A 1 101 ? 3.695 16.547 22.531 1 96.12 101 ASN A O 1
ATOM 805 N N . GLN A 1 102 ? 2.455 14.805 22.047 1 96.94 102 GLN A N 1
ATOM 806 C CA . GLN A 1 102 ? 1.209 15.508 21.75 1 96.94 102 GLN A CA 1
ATOM 807 C C . GLN A 1 102 ? 1.382 16.469 20.594 1 96.94 102 GLN A C 1
ATOM 809 O O . GLN A 1 102 ? 0.64 17.453 20.469 1 96.94 102 GLN A O 1
ATOM 814 N N . LYS A 1 103 ? 2.41 16.172 19.766 1 98.44 103 LYS A N 1
ATOM 815 C CA . LYS A 1 103 ? 2.664 16.969 18.578 1 98.44 103 LYS A CA 1
ATOM 816 C C . LYS A 1 103 ? 2.654 16.125 17.312 1 98.44 103 LYS A C 1
ATOM 818 O O . LYS A 1 103 ? 3.148 14.992 17.312 1 98.44 103 LYS A O 1
ATOM 823 N N . TYR A 1 104 ? 2.086 16.672 16.266 1 98.19 104 TYR A N 1
ATOM 824 C CA . TYR A 1 104 ? 2.1 16 14.969 1 98.19 104 TYR A CA 1
ATOM 825 C C . TYR A 1 104 ? 3.43 16.203 14.258 1 98.19 104 TYR A C 1
ATOM 827 O O . TYR A 1 104 ? 3.975 17.312 14.258 1 98.19 104 TYR A O 1
ATOM 835 N N . HIS A 1 105 ? 3.951 15.156 13.664 1 98.19 105 HIS A N 1
ATOM 836 C CA . HIS A 1 105 ? 5.148 15.195 12.836 1 98.19 105 HIS A CA 1
ATOM 837 C C . HIS A 1 105 ? 4.969 14.383 11.562 1 98.19 105 HIS A C 1
ATOM 839 O O . HIS A 1 105 ? 4.352 13.312 11.586 1 98.19 105 HIS A O 1
ATOM 845 N N . LEU A 1 106 ? 5.453 14.922 10.484 1 98.44 106 LEU A N 1
ATOM 846 C CA . LEU A 1 106 ? 5.555 14.047 9.328 1 98.44 106 LEU A CA 1
ATOM 847 C C . LEU A 1 106 ? 6.418 12.828 9.641 1 98.44 106 LEU A C 1
ATOM 849 O O . LEU A 1 106 ? 7.359 12.914 10.43 1 98.44 106 LEU A O 1
ATOM 853 N N . SER A 1 107 ? 6.078 11.773 9.078 1 98 107 SER A N 1
ATOM 854 C CA . SER A 1 107 ? 6.758 10.523 9.406 1 98 107 SER A CA 1
ATOM 855 C C . SER A 1 107 ? 7.23 9.797 8.148 1 98 107 SER A C 1
ATOM 857 O O . SER A 1 107 ? 6.566 9.852 7.113 1 98 107 SER A O 1
ATOM 859 N N . GLY A 1 108 ? 8.367 9.078 8.25 1 98 108 GLY A N 1
ATOM 860 C CA . GLY A 1 108 ? 8.922 8.297 7.152 1 98 108 GLY A CA 1
ATOM 861 C C . GLY A 1 108 ? 8.516 6.836 7.191 1 98 108 GLY A C 1
ATOM 862 O O . GLY A 1 108 ? 8.883 6.062 6.305 1 98 108 GLY A O 1
ATOM 863 N N . GLN A 1 109 ? 7.727 6.473 8.203 1 98.12 109 GLN A N 1
ATOM 864 C CA . GLN A 1 109 ? 7.355 5.07 8.359 1 98.12 109 GLN A CA 1
ATOM 865 C C . GLN A 1 109 ? 6.543 4.582 7.168 1 98.12 109 GLN A C 1
ATOM 867 O O . GLN A 1 109 ? 6.605 3.404 6.805 1 98.12 109 GLN A O 1
ATOM 872 N N . PHE A 1 110 ? 5.77 5.504 6.539 1 98.69 110 PHE A N 1
ATOM 873 C CA . PHE A 1 110 ? 5.047 5.203 5.312 1 98.69 110 PHE A CA 1
ATOM 874 C C . PHE A 1 110 ? 5.992 4.656 4.246 1 98.69 110 PHE A C 1
ATOM 876 O O . PHE A 1 110 ? 5.777 3.561 3.723 1 98.69 110 PHE A O 1
ATOM 883 N N . SER A 1 111 ? 7.02 5.398 3.945 1 98.69 111 SER A N 1
ATOM 884 C CA . SER A 1 111 ? 7.992 5.027 2.922 1 98.69 111 SER A CA 1
ATOM 885 C C . SER A 1 111 ? 8.719 3.74 3.291 1 98.69 111 SER A C 1
ATOM 887 O O . SER A 1 111 ? 8.938 2.877 2.439 1 98.69 111 SER A O 1
ATOM 889 N N . LYS A 1 112 ? 9.078 3.637 4.512 1 98.19 112 LYS A N 1
ATOM 890 C CA . LYS A 1 112 ? 9.859 2.48 4.945 1 98.19 112 LYS A CA 1
ATOM 891 C C . LYS A 1 112 ? 9.047 1.193 4.82 1 98.19 112 LYS A C 1
ATOM 893 O O . LYS A 1 112 ? 9.578 0.151 4.438 1 98.19 112 LYS A O 1
ATOM 898 N N . ASP A 1 113 ? 7.809 1.223 5.203 1 98.56 113 ASP A N 1
ATOM 899 C CA . ASP A 1 113 ? 6.965 0.039 5.074 1 98.56 113 ASP A CA 1
ATOM 900 C C . ASP A 1 113 ? 6.797 -0.361 3.609 1 98.56 113 ASP A C 1
ATOM 902 O O . ASP A 1 113 ? 6.922 -1.538 3.264 1 98.56 113 ASP A O 1
ATOM 906 N N . LEU A 1 114 ? 6.457 0.654 2.742 1 98.69 114 LEU A N 1
ATOM 907 C CA . LEU A 1 114 ? 6.273 0.388 1.319 1 98.69 114 LEU A CA 1
ATOM 908 C C . LEU A 1 114 ? 7.555 -0.161 0.699 1 98.69 114 LEU A C 1
ATOM 910 O O . LEU A 1 114 ? 7.512 -1.114 -0.081 1 98.69 114 LEU A O 1
ATOM 914 N N . MET A 1 115 ? 8.656 0.422 1.045 1 97.81 115 MET A N 1
ATOM 915 C CA . MET A 1 115 ? 9.945 -0.007 0.509 1 97.81 115 MET A CA 1
ATOM 916 C C . MET A 1 115 ? 10.258 -1.438 0.931 1 97.81 115 MET A C 1
ATOM 918 O O . MET A 1 115 ? 10.828 -2.207 0.155 1 97.81 115 MET A O 1
ATOM 922 N N . ASP A 1 116 ? 9.992 -1.737 2.143 1 98 116 ASP A N 1
ATOM 923 C CA . ASP A 1 116 ? 10.25 -3.082 2.654 1 98 116 ASP A CA 1
ATOM 924 C C . ASP A 1 116 ? 9.539 -4.133 1.809 1 98 116 ASP A C 1
ATOM 926 O O . ASP A 1 116 ? 10.148 -5.113 1.377 1 98 116 ASP A O 1
ATOM 930 N N . MET A 1 117 ? 8.234 -3.93 1.548 1 98.56 117 MET A N 1
ATOM 931 C CA . MET A 1 117 ? 7.457 -4.879 0.757 1 98.56 117 MET A CA 1
ATOM 932 C C . MET A 1 117 ? 7.945 -4.91 -0.688 1 98.56 117 MET A C 1
ATOM 934 O O . MET A 1 117 ? 8.078 -5.984 -1.278 1 98.56 117 MET A O 1
ATOM 938 N N . ALA A 1 118 ? 8.195 -3.691 -1.258 1 98.5 118 ALA A N 1
ATOM 939 C CA . ALA A 1 118 ? 8.641 -3.572 -2.645 1 98.5 118 ALA A CA 1
ATOM 940 C C . ALA A 1 118 ? 9.945 -4.332 -2.871 1 98.5 118 ALA A C 1
ATOM 942 O O . ALA A 1 118 ? 10.07 -5.098 -3.828 1 98.5 118 ALA A O 1
ATOM 943 N N . ARG A 1 119 ? 10.875 -4.102 -1.992 1 97.81 119 ARG A N 1
ATOM 944 C CA . ARG A 1 119 ? 12.195 -4.707 -2.133 1 97.81 119 ARG A CA 1
ATOM 945 C C . ARG A 1 119 ? 12.125 -6.219 -1.938 1 97.81 119 ARG A C 1
ATOM 947 O O . ARG A 1 119 ? 12.789 -6.973 -2.656 1 97.81 119 ARG A O 1
ATOM 954 N N . TRP A 1 120 ? 11.438 -6.629 -0.935 1 98.19 120 TRP A N 1
ATOM 955 C CA . TRP A 1 120 ? 11.344 -8.062 -0.686 1 98.19 120 TRP A CA 1
ATOM 956 C C . TRP A 1 120 ? 10.805 -8.797 -1.91 1 98.19 120 TRP A C 1
ATOM 958 O O . TRP A 1 120 ? 11.391 -9.781 -2.361 1 98.19 120 TRP A O 1
ATOM 968 N N . TRP A 1 121 ? 9.688 -8.344 -2.498 1 98.56 121 TRP A N 1
ATOM 969 C CA . TRP A 1 121 ? 9.117 -8.977 -3.68 1 98.56 121 TRP A CA 1
ATOM 970 C C . TRP A 1 121 ? 10.094 -8.938 -4.848 1 98.56 121 TRP A C 1
ATOM 972 O O . TRP A 1 121 ? 10.289 -9.953 -5.527 1 98.56 121 TRP A O 1
ATOM 982 N N . TRP A 1 122 ? 10.734 -7.883 -5.055 1 98.38 122 TRP A N 1
ATOM 983 C CA . TRP A 1 122 ? 11.625 -7.637 -6.188 1 98.38 122 TRP A CA 1
ATOM 984 C C . TRP A 1 122 ? 12.844 -8.555 -6.137 1 98.38 122 TRP A C 1
ATOM 986 O O . TRP A 1 122 ? 13.273 -9.07 -7.168 1 98.38 122 TRP A O 1
ATOM 996 N N . THR A 1 123 ? 13.336 -8.695 -4.973 1 97.62 123 THR A N 1
ATOM 997 C CA . THR A 1 123 ? 14.602 -9.406 -4.855 1 97.62 123 THR A CA 1
ATOM 998 C C . THR A 1 123 ? 14.367 -10.867 -4.488 1 97.62 123 THR A C 1
ATOM 1000 O O . THR A 1 123 ? 14.867 -11.773 -5.16 1 97.62 123 THR A O 1
ATOM 1003 N N . ALA A 1 124 ? 13.586 -11.172 -3.422 1 96.88 124 ALA A N 1
ATOM 1004 C CA . ALA A 1 124 ? 13.43 -12.523 -2.9 1 96.88 124 ALA A CA 1
ATOM 1005 C C . ALA A 1 124 ? 12.578 -13.375 -3.84 1 96.88 124 ALA A C 1
ATOM 1007 O O . ALA A 1 124 ? 12.836 -14.57 -4.004 1 96.88 124 ALA A O 1
ATOM 1008 N N . ILE A 1 125 ? 11.594 -12.727 -4.469 1 96.69 125 ILE A N 1
ATOM 1009 C CA . ILE A 1 125 ? 10.656 -13.516 -5.266 1 96.69 125 ILE A CA 1
ATOM 1010 C C . ILE A 1 125 ? 11.039 -13.43 -6.742 1 96.69 125 ILE A C 1
ATOM 1012 O O . ILE A 1 125 ? 11.156 -14.445 -7.422 1 96.69 125 ILE A O 1
ATOM 1016 N N . LEU A 1 126 ? 11.242 -12.211 -7.184 1 97.75 126 LEU A N 1
ATOM 1017 C CA . LEU A 1 126 ? 11.539 -12.047 -8.602 1 97.75 126 LEU A CA 1
ATOM 1018 C C . LEU A 1 126 ? 13.016 -12.289 -8.883 1 97.75 126 LEU A C 1
ATOM 1020 O O . LEU A 1 126 ? 13.422 -12.406 -10.039 1 97.75 126 LEU A O 1
ATOM 1024 N N . GLU A 1 127 ? 13.812 -12.312 -7.852 1 95.94 127 GLU A N 1
ATOM 1025 C CA . GLU A 1 127 ? 15.234 -12.609 -7.945 1 95.94 127 GLU A CA 1
ATOM 1026 C C . GLU A 1 127 ? 15.961 -11.555 -8.781 1 95.94 127 GLU A C 1
ATOM 1028 O O . GLU A 1 127 ? 16.906 -11.875 -9.5 1 95.94 127 GLU A O 1
ATOM 1033 N N . ASN A 1 128 ? 15.398 -10.328 -8.773 1 95.06 128 ASN A N 1
ATOM 1034 C CA . ASN A 1 128 ? 16.078 -9.195 -9.391 1 95.06 128 ASN A CA 1
ATOM 1035 C C . ASN A 1 128 ? 17.109 -8.578 -8.453 1 95.06 128 ASN A C 1
ATOM 1037 O O . ASN A 1 128 ? 17.031 -8.75 -7.234 1 95.06 128 ASN A O 1
ATOM 1041 N N . SER A 1 129 ? 18.125 -7.945 -9.039 1 94.5 129 SER A N 1
ATOM 1042 C CA . SER A 1 129 ? 19.047 -7.16 -8.227 1 94.5 129 SER A CA 1
ATOM 1043 C C . SER A 1 129 ? 18.344 -5.938 -7.629 1 94.5 129 SER A C 1
ATOM 1045 O O . SER A 1 129 ? 17.516 -5.309 -8.281 1 94.5 129 SER A O 1
ATOM 1047 N N . GLU A 1 130 ? 18.719 -5.66 -6.406 1 89.31 130 GLU A N 1
ATOM 1048 C CA . GLU A 1 130 ? 18.141 -4.5 -5.734 1 89.31 130 GLU A CA 1
ATOM 1049 C C . GLU A 1 130 ? 18.359 -3.225 -6.543 1 89.31 130 GLU A C 1
ATOM 1051 O O . GLU A 1 130 ? 17.484 -2.35 -6.578 1 89.31 130 GLU A O 1
ATOM 1056 N N . GLU A 1 131 ? 19.484 -3.131 -7.199 1 87.56 131 GLU A N 1
ATOM 1057 C CA . GLU A 1 131 ? 19.875 -1.946 -7.957 1 87.56 131 GLU A CA 1
ATOM 1058 C C . GLU A 1 131 ? 18.938 -1.71 -9.141 1 87.56 131 GLU A C 1
ATOM 1060 O O . GLU A 1 131 ? 18.781 -0.574 -9.586 1 87.56 131 GLU A O 1
ATOM 1065 N N . SER A 1 132 ? 18.297 -2.811 -9.531 1 89.31 132 SER A N 1
ATOM 1066 C CA . SER A 1 132 ? 17.453 -2.691 -10.719 1 89.31 132 SER A CA 1
ATOM 1067 C C . SER A 1 132 ? 16.078 -2.15 -10.367 1 89.31 132 SER A C 1
ATOM 1069 O O . SER A 1 132 ? 15.289 -1.827 -11.258 1 89.31 132 SER A O 1
ATOM 1071 N N . LEU A 1 133 ? 15.773 -2.064 -9.102 1 87.38 133 LEU A N 1
ATOM 1072 C CA . LEU A 1 133 ? 14.508 -1.482 -8.68 1 87.38 133 LEU A CA 1
ATOM 1073 C C . LEU A 1 133 ? 14.594 0.04 -8.648 1 87.38 133 LEU A C 1
ATOM 1075 O O . LEU A 1 133 ? 13.578 0.725 -8.773 1 87.38 133 LEU A O 1
ATOM 1079 N N . ASP A 1 134 ? 15.719 0.715 -8.594 1 72 134 ASP A N 1
ATOM 1080 C CA . ASP A 1 134 ? 15.953 2.152 -8.523 1 72 134 ASP A CA 1
ATOM 1081 C C . ASP A 1 134 ? 15.93 2.787 -9.906 1 72 134 ASP A C 1
ATOM 1083 O O . ASP A 1 134 ? 16.453 2.209 -10.867 1 72 134 ASP A O 1
ATOM 1087 N N . MET B 1 1 ? -17.891 8.008 -1.377 1 19.53 1 MET B N 1
ATOM 1088 C CA . MET B 1 1 ? -17.547 6.633 -1.011 1 19.53 1 MET B CA 1
ATOM 1089 C C . MET B 1 1 ? -16.938 5.891 -2.199 1 19.53 1 MET B C 1
ATOM 1091 O O . MET B 1 1 ? -17.672 5.461 -3.1 1 19.53 1 MET B O 1
ATOM 1095 N N . SER B 1 2 ? -15.852 6.215 -2.814 1 26.03 2 SER B N 1
ATOM 1096 C CA . SER B 1 2 ? -15.445 5.438 -3.982 1 26.03 2 SER B CA 1
ATOM 1097 C C . SER B 1 2 ? -15.258 3.965 -3.631 1 26.03 2 SER B C 1
ATOM 1099 O O . SER B 1 2 ? -14.547 3.631 -2.682 1 26.03 2 SER B O 1
ATOM 1101 N N . ILE B 1 3 ? -16.234 3.094 -3.764 1 29.61 3 ILE B N 1
ATOM 1102 C CA . ILE B 1 3 ? -16.375 1.664 -3.514 1 29.61 3 ILE B CA 1
ATOM 1103 C C . ILE B 1 3 ? -15.18 0.918 -4.125 1 29.61 3 ILE B C 1
ATOM 1105 O O . ILE B 1 3 ? -14.906 1.053 -5.316 1 29.61 3 ILE B O 1
ATOM 1109 N N . VAL B 1 4 ? -14.273 0.578 -3.312 1 35.09 4 VAL B N 1
ATOM 1110 C CA . VAL B 1 4 ? -13.227 -0.397 -3.596 1 35.09 4 VAL B CA 1
ATOM 1111 C C . VAL B 1 4 ? -13.727 -1.412 -4.621 1 35.09 4 VAL B C 1
ATOM 1113 O O . VAL B 1 4 ? -12.93 -2.074 -5.289 1 35.09 4 VAL B O 1
ATOM 1116 N N . LYS B 1 5 ? -15.031 -1.534 -4.633 1 40.22 5 LYS B N 1
ATOM 1117 C CA . LYS B 1 5 ? -15.609 -2.539 -5.523 1 40.22 5 LYS B CA 1
ATOM 1118 C C . LYS B 1 5 ? -15.305 -2.219 -6.98 1 40.22 5 LYS B C 1
ATOM 1120 O O . LYS B 1 5 ? -15.398 -3.09 -7.848 1 40.22 5 LYS B O 1
ATOM 1125 N N . ASN B 1 6 ? -15.188 -0.961 -7.254 1 42.94 6 ASN B N 1
ATOM 1126 C CA . ASN B 1 6 ? -15.031 -0.663 -8.672 1 42.94 6 ASN B CA 1
ATOM 1127 C C . ASN B 1 6 ? -13.562 -0.483 -9.047 1 42.94 6 ASN B C 1
ATOM 1129 O O . ASN B 1 6 ? -13.25 0.212 -10.016 1 42.94 6 ASN B O 1
ATOM 1133 N N . ALA B 1 7 ? -12.852 -0.903 -8.078 1 48.66 7 ALA B N 1
ATOM 1134 C CA . ALA B 1 7 ? -11.477 -0.762 -8.562 1 48.66 7 ALA B CA 1
ATOM 1135 C C . ALA B 1 7 ? -11.266 -1.539 -9.852 1 48.66 7 ALA B C 1
ATOM 1137 O O . ALA B 1 7 ? -11.719 -2.676 -9.984 1 48.66 7 ALA B O 1
ATOM 1138 N N . PRO B 1 8 ? -10.773 -0.856 -10.805 1 57.66 8 PRO B N 1
ATOM 1139 C CA . PRO B 1 8 ? -10.43 -1.566 -12.039 1 57.66 8 PRO B CA 1
ATOM 1140 C C . PRO B 1 8 ? -9.578 -2.807 -11.789 1 57.66 8 PRO B C 1
ATOM 1142 O O . PRO B 1 8 ? -8.953 -2.93 -10.734 1 57.66 8 PRO B O 1
ATOM 1145 N N . LYS B 1 9 ? -9.742 -3.688 -12.562 1 76.75 9 LYS B N 1
ATOM 1146 C CA . LYS B 1 9 ? -8.945 -4.91 -12.602 1 76.75 9 LYS B CA 1
ATOM 1147 C C . LYS B 1 9 ? -7.453 -4.598 -12.5 1 76.75 9 LYS B C 1
ATOM 1149 O O . LYS B 1 9 ? -6.637 -5.504 -12.336 1 76.75 9 LYS B O 1
ATOM 1154 N N . THR B 1 10 ? -7.168 -3.299 -12.312 1 89.38 10 THR B N 1
ATOM 1155 C CA . THR B 1 10 ? -5.777 -2.869 -12.289 1 89.38 10 THR B CA 1
ATOM 1156 C C . THR B 1 10 ? -5.438 -2.193 -10.969 1 89.38 10 THR B C 1
ATOM 1158 O O . THR B 1 10 ? -4.418 -1.505 -10.859 1 89.38 10 THR B O 1
ATOM 1161 N N . ALA B 1 11 ? -6.312 -2.359 -10.07 1 96.19 11 ALA B N 1
ATOM 1162 C CA . ALA B 1 11 ? -6.09 -1.754 -8.758 1 96.19 11 ALA B CA 1
ATOM 1163 C C . ALA B 1 11 ? -6.656 -2.631 -7.648 1 96.19 11 ALA B C 1
ATOM 1165 O O . ALA B 1 11 ? -7.602 -3.393 -7.867 1 96.19 11 ALA B O 1
ATOM 1166 N N . THR B 1 12 ? -6.055 -2.527 -6.484 1 96.69 12 THR B N 1
ATOM 1167 C CA . THR B 1 12 ? -6.578 -3.145 -5.27 1 96.69 12 THR B CA 1
ATOM 1168 C C . THR B 1 12 ? -6.062 -2.422 -4.027 1 96.69 12 THR B C 1
ATOM 1170 O O . THR B 1 12 ? -5.453 -1.356 -4.133 1 96.69 12 THR B O 1
ATOM 1173 N N . THR B 1 13 ? -6.43 -2.924 -2.891 1 96.81 13 THR B N 1
ATOM 1174 C CA . THR B 1 13 ? -5.969 -2.33 -1.639 1 96.81 13 THR B CA 1
ATOM 1175 C C . THR B 1 13 ? -5.004 -3.266 -0.919 1 96.81 13 THR B C 1
ATOM 1177 O O . THR B 1 13 ? -5.055 -4.484 -1.104 1 96.81 13 THR B O 1
ATOM 1180 N N . ILE B 1 14 ? -4.145 -2.701 -0.174 1 98.06 14 ILE B N 1
ATOM 1181 C CA . ILE B 1 14 ? -3.205 -3.443 0.659 1 98.06 14 ILE B CA 1
ATOM 1182 C C . ILE B 1 14 ? -3.084 -2.773 2.025 1 98.06 14 ILE B C 1
ATOM 1184 O O . ILE B 1 14 ? -3.203 -1.551 2.137 1 98.06 14 ILE B O 1
ATOM 1188 N N . VAL B 1 15 ? -2.873 -3.535 2.988 1 97.88 15 VAL B N 1
ATOM 1189 C CA . VAL B 1 15 ? -2.674 -3.008 4.332 1 97.88 15 VAL B CA 1
ATOM 1190 C C . VAL B 1 15 ? -1.25 -2.473 4.473 1 97.88 15 VAL B C 1
ATOM 1192 O O . VAL B 1 15 ? -0.287 -3.15 4.105 1 97.88 15 VAL B O 1
ATOM 1195 N N . ILE B 1 16 ? -1.121 -1.298 4.98 1 98.12 16 ILE B N 1
ATOM 1196 C CA . ILE B 1 16 ? 0.177 -0.731 5.328 1 98.12 16 ILE B CA 1
ATOM 1197 C C . ILE B 1 16 ? 0.213 -0.394 6.816 1 98.12 16 ILE B C 1
ATOM 1199 O O . ILE B 1 16 ? -0.834 -0.227 7.449 1 98.12 16 ILE B O 1
ATOM 1203 N N . ARG B 1 17 ? 1.383 -0.401 7.301 1 96.88 17 ARG B N 1
ATOM 1204 C CA . ARG B 1 17 ? 1.525 -0.269 8.75 1 96.88 17 ARG B CA 1
ATOM 1205 C C . ARG B 1 17 ? 2.551 0.801 9.102 1 96.88 17 ARG B C 1
ATOM 1207 O O . ARG B 1 17 ? 3.59 0.914 8.445 1 96.88 17 ARG B O 1
ATOM 1214 N N . SER B 1 18 ? 2.266 1.44 10.203 1 96.38 18 SER B N 1
ATOM 1215 C CA . SER B 1 18 ? 3.133 2.527 10.648 1 96.38 18 SER B CA 1
ATOM 1216 C C . SER B 1 18 ? 4.199 2.023 11.617 1 96.38 18 SER B C 1
ATOM 1218 O O . SER B 1 18 ? 5.164 2.734 11.906 1 96.38 18 SER B O 1
ATOM 1220 N N . GLU B 1 19 ? 4.074 0.869 12.086 1 94.94 19 GLU B N 1
ATOM 1221 C CA . GLU B 1 19 ? 5.012 0.336 13.07 1 94.94 19 GLU B CA 1
ATOM 1222 C C . GLU B 1 19 ? 6.184 -0.372 12.391 1 94.94 19 GLU B C 1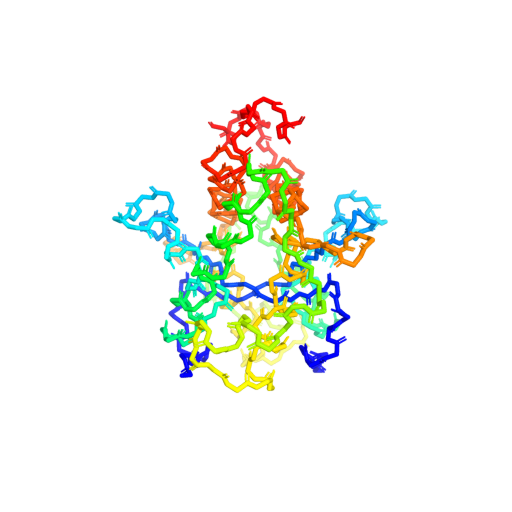
ATOM 1224 O O . GLU B 1 19 ? 5.98 -1.19 11.492 1 94.94 19 GLU B O 1
ATOM 1229 N N . SER B 1 20 ? 7.367 -0.125 12.922 1 92.88 20 SER B N 1
ATOM 1230 C CA . SER B 1 20 ? 8.57 -0.71 12.344 1 92.88 20 SER B CA 1
ATOM 1231 C C . SER B 1 20 ? 8.633 -2.215 12.594 1 92.88 20 SER B C 1
ATOM 1233 O O . SER B 1 20 ? 9.234 -2.955 11.82 1 92.88 20 SER B O 1
ATOM 1235 N N . SER B 1 21 ? 7.996 -2.688 13.602 1 93.06 21 SER B N 1
ATOM 1236 C CA . SER B 1 21 ? 8.031 -4.102 13.961 1 93.06 21 SER B CA 1
ATOM 1237 C C . SER B 1 21 ? 7.152 -4.934 13.039 1 93.06 21 SER B C 1
ATOM 1239 O O . SER B 1 21 ? 7.23 -6.16 13.039 1 93.06 21 SER B O 1
ATOM 1241 N N . ALA B 1 22 ? 6.426 -4.258 12.195 1 93.88 22 ALA B N 1
ATOM 1242 C CA . ALA B 1 22 ? 5.445 -4.965 11.375 1 93.88 22 ALA B CA 1
ATOM 1243 C C . ALA B 1 22 ? 5.984 -5.199 9.969 1 93.88 22 ALA B C 1
ATOM 1245 O O . ALA B 1 22 ? 5.238 -5.609 9.07 1 93.88 22 ALA B O 1
ATOM 1246 N N . ARG B 1 23 ? 7.238 -4.941 9.766 1 97 23 ARG B N 1
ATOM 1247 C CA . ARG B 1 23 ? 7.832 -5.078 8.438 1 97 23 ARG B CA 1
ATOM 1248 C C . ARG B 1 23 ? 7.727 -6.516 7.938 1 97 23 ARG B C 1
ATOM 1250 O O . ARG B 1 23 ? 7.938 -7.461 8.703 1 97 23 ARG B O 1
ATOM 1257 N N . VAL B 1 24 ? 7.391 -6.664 6.707 1 97.75 24 VAL B N 1
ATOM 1258 C CA . VAL B 1 24 ? 7.176 -7.965 6.082 1 97.75 24 VAL B CA 1
ATOM 1259 C C . VAL B 1 24 ? 8.469 -8.766 6.105 1 97.75 24 VAL B C 1
ATOM 1261 O O . VAL B 1 24 ? 8.477 -9.945 6.484 1 97.75 24 VAL B O 1
ATOM 1264 N N . SER B 1 25 ? 9.586 -8.141 5.766 1 96.81 25 SER B N 1
ATOM 1265 C CA . SER B 1 25 ? 10.867 -8.82 5.617 1 96.81 25 SER B CA 1
ATOM 1266 C C . SER B 1 25 ? 11.383 -9.328 6.961 1 96.81 25 SER B C 1
ATOM 1268 O O . SER B 1 25 ? 12.258 -10.195 7.008 1 96.81 25 SER B O 1
ATOM 1270 N N . SER B 1 26 ? 10.891 -8.789 8.055 1 95.38 26 SER B N 1
ATOM 1271 C CA . SER B 1 26 ? 11.367 -9.156 9.383 1 95.38 26 SER B CA 1
ATOM 1272 C C . SER B 1 26 ? 10.555 -10.305 9.961 1 95.38 26 SER B C 1
ATOM 1274 O O . SER B 1 26 ? 10.875 -10.82 11.039 1 95.38 26 SER B O 1
ATOM 1276 N N . SER B 1 27 ? 9.578 -10.75 9.305 1 96.69 27 SER B N 1
ATOM 1277 C CA . SER B 1 27 ? 8.719 -11.82 9.805 1 96.69 27 SER B CA 1
ATOM 1278 C C . SER B 1 27 ? 9.352 -13.188 9.578 1 96.69 27 SER B C 1
ATOM 1280 O O . SER B 1 27 ? 10.266 -13.328 8.766 1 96.69 27 SER B O 1
ATOM 1282 N N . ARG B 1 28 ? 8.859 -14.18 10.305 1 96.25 28 ARG B N 1
ATOM 1283 C CA . ARG B 1 28 ? 9.336 -15.555 10.164 1 96.25 28 ARG B CA 1
ATOM 1284 C C . ARG B 1 28 ? 9.008 -16.109 8.781 1 96.25 28 ARG B C 1
ATOM 1286 O O . ARG B 1 28 ? 9.75 -16.938 8.25 1 96.25 28 ARG B O 1
ATOM 1293 N N . ASP B 1 29 ? 7.891 -15.672 8.234 1 97.31 29 ASP B N 1
ATOM 1294 C CA . ASP B 1 29 ? 7.449 -16.047 6.895 1 97.31 29 ASP B CA 1
ATOM 1295 C C . ASP B 1 29 ? 7.023 -14.82 6.094 1 97.31 29 ASP B C 1
ATOM 1297 O O . ASP B 1 29 ? 5.832 -14.523 5.992 1 97.31 29 ASP B O 1
ATOM 1301 N N . PRO B 1 30 ? 8 -14.141 5.469 1 98.38 30 PRO B N 1
ATOM 1302 C CA . PRO B 1 30 ? 7.715 -12.891 4.766 1 98.38 30 PRO B CA 1
ATOM 1303 C C . PRO B 1 30 ? 6.684 -13.062 3.652 1 98.38 30 PRO B C 1
ATOM 1305 O O . PRO B 1 30 ? 5.875 -12.164 3.41 1 98.38 30 PRO B O 1
ATOM 1308 N N . TYR B 1 31 ? 6.785 -14.266 3.023 1 98.31 31 TYR B N 1
ATOM 1309 C CA . TYR B 1 31 ? 5.828 -14.508 1.949 1 98.31 31 TYR B CA 1
ATOM 1310 C C . TYR B 1 31 ? 4.398 -14.516 2.482 1 98.31 31 TYR B C 1
ATOM 1312 O O . TYR B 1 31 ? 3.531 -13.812 1.964 1 98.31 31 TYR B O 1
ATOM 1320 N N . TYR B 1 32 ? 4.168 -15.195 3.477 1 97.75 32 TYR B N 1
ATOM 1321 C CA . TYR B 1 32 ? 2.865 -15.25 4.129 1 97.75 32 TYR B CA 1
ATOM 1322 C C . TYR B 1 32 ? 2.469 -13.875 4.668 1 97.75 32 TYR B C 1
ATOM 1324 O O . TYR B 1 32 ? 1.314 -13.461 4.539 1 97.75 32 TYR B O 1
ATOM 1332 N N . SER B 1 33 ? 3.443 -13.188 5.297 1 97.88 33 SER B N 1
ATOM 1333 C CA . SER B 1 33 ? 3.182 -11.867 5.848 1 97.88 33 SER B CA 1
ATOM 1334 C C . SER B 1 33 ? 2.723 -10.898 4.762 1 97.88 33 SER B C 1
ATOM 1336 O O . SER B 1 33 ? 1.814 -10.094 4.98 1 97.88 33 SER B O 1
ATOM 1338 N N . LEU B 1 34 ? 3.344 -10.977 3.613 1 98.69 34 LEU B N 1
ATOM 1339 C CA . LEU B 1 34 ? 2.922 -10.125 2.504 1 98.69 34 LEU B CA 1
ATOM 1340 C C . LEU B 1 34 ? 1.506 -10.477 2.059 1 98.69 34 LEU B C 1
ATOM 1342 O O . LEU B 1 34 ? 0.696 -9.586 1.791 1 98.69 34 LEU B O 1
ATOM 1346 N N . MET B 1 35 ? 1.175 -11.805 1.993 1 98.69 35 MET B N 1
ATOM 1347 C CA . MET B 1 35 ? -0.171 -12.219 1.611 1 98.69 35 MET B CA 1
ATOM 1348 C C . MET B 1 35 ? -1.205 -11.703 2.605 1 98.69 35 MET B C 1
ATOM 1350 O O . MET B 1 35 ? -2.318 -11.344 2.219 1 98.69 35 MET B O 1
ATOM 1354 N N . ARG B 1 36 ? -0.813 -11.555 3.822 1 98 36 ARG B N 1
ATOM 1355 C CA . ARG B 1 36 ? -1.734 -11.086 4.852 1 98 36 ARG B CA 1
ATOM 1356 C C . ARG B 1 36 ? -2 -9.594 4.707 1 98 36 ARG B C 1
ATOM 1358 O O . ARG B 1 36 ? -2.994 -9.078 5.23 1 98 36 ARG B O 1
ATOM 1365 N N . ARG B 1 37 ? -1.07 -8.914 4.086 1 98.12 37 ARG B N 1
ATOM 1366 C CA . ARG B 1 37 ? -1.321 -7.504 3.783 1 98.12 37 ARG B CA 1
ATOM 1367 C C . ARG B 1 37 ? -2.371 -7.359 2.688 1 98.12 37 ARG B C 1
ATOM 1369 O O . ARG B 1 37 ? -3.074 -6.348 2.623 1 98.12 37 ARG B O 1
ATOM 1376 N N . LEU B 1 38 ? -2.463 -8.336 1.842 1 98 38 LEU B N 1
ATOM 1377 C CA . LEU B 1 38 ? -3.383 -8.289 0.712 1 98 38 LEU B CA 1
ATOM 1378 C C . LEU B 1 38 ? -4.723 -8.914 1.075 1 98 38 LEU B C 1
ATOM 1380 O O . LEU B 1 38 ? -5.773 -8.453 0.624 1 98 38 LEU B O 1
ATOM 1384 N N . PHE B 1 39 ? -4.645 -9.984 1.826 1 97.56 39 PHE B N 1
ATOM 1385 C CA . PHE B 1 39 ? -5.84 -10.766 2.127 1 97.56 39 PHE B CA 1
ATOM 1386 C C . PHE B 1 39 ? -6.117 -10.781 3.625 1 97.56 39 PHE B C 1
ATOM 1388 O O . PHE B 1 39 ? -5.25 -11.156 4.418 1 97.56 39 PHE B O 1
ATOM 1395 N N . GLN B 1 40 ? -7.273 -10.469 4.008 1 92.38 40 GLN B N 1
ATOM 1396 C CA . GLN B 1 40 ? -7.66 -10.414 5.414 1 92.38 40 GLN B CA 1
ATOM 1397 C C . GLN B 1 40 ? -7.828 -11.812 5.996 1 92.38 40 GLN B C 1
ATOM 1399 O O . GLN B 1 40 ? -7.48 -12.055 7.156 1 92.38 40 GLN B O 1
ATOM 1404 N N . GLU B 1 41 ? -8.344 -12.648 5.184 1 95.62 41 GLU B N 1
ATOM 1405 C CA . GLU B 1 41 ? -8.586 -14.008 5.652 1 95.62 41 GLU B CA 1
ATOM 1406 C C . GLU B 1 41 ? -7.344 -14.875 5.516 1 95.62 41 GLU B C 1
ATOM 1408 O O . GLU B 1 41 ? -6.734 -14.938 4.445 1 95.62 41 GLU B O 1
ATOM 1413 N N . ASP B 1 42 ? -7.082 -15.625 6.547 1 96.81 42 ASP B N 1
ATOM 1414 C CA . ASP B 1 42 ? -5.906 -16.484 6.594 1 96.81 42 ASP B CA 1
ATOM 1415 C C . ASP B 1 42 ? -5.945 -17.531 5.477 1 96.81 42 ASP B C 1
ATOM 1417 O O . ASP B 1 42 ? -4.941 -17.766 4.801 1 96.81 42 ASP B O 1
ATOM 1421 N N . ALA B 1 43 ? -7.082 -18.156 5.309 1 97.19 43 ALA B N 1
ATOM 1422 C CA . ALA B 1 43 ? -7.219 -19.203 4.305 1 97.19 43 ALA B CA 1
ATOM 1423 C C . ALA B 1 43 ? -6.926 -18.672 2.906 1 97.19 43 ALA B C 1
ATOM 1425 O O . ALA B 1 43 ? -6.27 -19.344 2.102 1 97.19 43 ALA B O 1
ATOM 1426 N N . THR B 1 44 ? -7.363 -17.484 2.666 1 97.75 44 THR B N 1
ATOM 1427 C CA . THR B 1 44 ? -7.137 -16.891 1.356 1 97.75 44 THR B CA 1
ATOM 1428 C C . THR B 1 44 ? -5.664 -16.516 1.178 1 97.75 44 THR B C 1
ATOM 1430 O O . THR B 1 44 ? -5.117 -16.641 0.082 1 97.75 44 THR B O 1
ATOM 1433 N N . ALA B 1 45 ? -5.086 -16.047 2.293 1 98.31 45 ALA B N 1
ATOM 1434 C CA . ALA B 1 45 ? -3.662 -15.727 2.25 1 98.31 45 ALA B CA 1
ATOM 1435 C C . ALA B 1 45 ? -2.828 -16.953 1.909 1 98.31 45 ALA B C 1
ATOM 1437 O O . ALA B 1 45 ? -1.925 -16.891 1.071 1 98.31 45 ALA B O 1
ATOM 1438 N N . ILE B 1 46 ? -3.135 -18 2.498 1 98.19 46 ILE B N 1
ATOM 1439 C CA . ILE B 1 46 ? -2.422 -19.25 2.266 1 98.19 46 ILE B CA 1
ATOM 1440 C C . ILE B 1 46 ? -2.615 -19.703 0.816 1 98.19 46 ILE B C 1
ATOM 1442 O O . ILE B 1 46 ? -1.655 -20.078 0.145 1 98.19 46 ILE B O 1
ATOM 1446 N N . ARG B 1 47 ? -3.807 -19.625 0.354 1 98.25 47 ARG B N 1
ATOM 1447 C CA . ARG B 1 47 ? -4.098 -20.016 -1.021 1 98.25 47 ARG B CA 1
ATOM 1448 C C . ARG B 1 47 ? -3.391 -19.109 -2.012 1 98.25 47 ARG B C 1
ATOM 1450 O O . ARG B 1 47 ? -2.916 -19.547 -3.057 1 98.25 47 ARG B O 1
ATOM 1457 N N . GLY B 1 48 ? -3.438 -17.781 -1.703 1 98.38 48 GLY B N 1
ATOM 1458 C CA . GLY B 1 48 ? -2.709 -16.859 -2.547 1 98.38 48 GLY B CA 1
ATOM 1459 C C . GLY B 1 48 ? -1.236 -17.188 -2.678 1 98.38 48 GLY B C 1
ATOM 1460 O O . GLY B 1 48 ? -0.69 -17.188 -3.783 1 98.38 48 GLY B O 1
ATOM 1461 N N . GLN B 1 49 ? -0.634 -17.484 -1.607 1 98.5 49 GLN B N 1
ATOM 1462 C CA . GLN B 1 49 ? 0.771 -17.875 -1.617 1 98.5 49 GLN B CA 1
ATOM 1463 C C . GLN B 1 49 ? 0.98 -19.141 -2.436 1 98.5 49 GLN B C 1
ATOM 1465 O O . GLN B 1 49 ? 1.931 -19.234 -3.215 1 98.5 49 GLN B O 1
ATOM 1470 N N . LYS B 1 50 ? 0.142 -20.156 -2.242 1 98.38 50 LYS B N 1
ATOM 1471 C CA . LYS B 1 50 ? 0.227 -21.406 -2.994 1 98.38 50 LYS B CA 1
ATOM 1472 C C . LYS B 1 50 ? 0.104 -21.156 -4.492 1 98.38 50 LYS B C 1
ATOM 1474 O O . LYS B 1 50 ? 0.832 -21.75 -5.289 1 98.38 50 LYS B O 1
ATOM 1479 N N . PHE B 1 51 ? -0.845 -20.344 -4.859 1 98.75 51 PHE B N 1
ATOM 1480 C CA . PHE B 1 51 ? -1.041 -20 -6.266 1 98.75 51 PHE B CA 1
ATOM 1481 C C . PHE B 1 51 ? 0.199 -19.328 -6.84 1 98.75 51 PHE B C 1
ATOM 1483 O O . PHE B 1 51 ? 0.653 -19.688 -7.93 1 98.75 51 PHE B O 1
ATOM 1490 N N . LEU B 1 52 ? 0.744 -18.344 -6.098 1 98.75 52 LEU B N 1
ATOM 1491 C CA . LEU B 1 52 ? 1.932 -17.641 -6.562 1 98.75 52 LEU B CA 1
ATOM 1492 C C . LEU B 1 52 ? 3.119 -18.594 -6.68 1 98.75 52 LEU B C 1
ATOM 1494 O O . LEU B 1 52 ? 3.926 -18.469 -7.605 1 98.75 52 LEU B O 1
ATOM 1498 N N . ASN B 1 53 ? 3.223 -19.516 -5.75 1 98.25 53 ASN B N 1
ATOM 1499 C CA . ASN B 1 53 ? 4.262 -20.531 -5.84 1 98.25 53 ASN B CA 1
ATOM 1500 C C . ASN B 1 53 ? 4.113 -21.375 -7.105 1 98.25 53 ASN B C 1
ATOM 1502 O O . ASN B 1 53 ? 5.105 -21.734 -7.742 1 98.25 53 ASN B O 1
ATOM 1506 N N . LEU B 1 54 ? 2.887 -21.734 -7.398 1 98.25 54 LEU B N 1
ATOM 1507 C CA . LEU B 1 54 ? 2.611 -22.5 -8.609 1 98.25 54 LEU B CA 1
ATOM 1508 C C . LEU B 1 54 ? 3.006 -21.703 -9.852 1 98.25 54 LEU B C 1
ATOM 1510 O O . LEU B 1 54 ? 3.639 -22.25 -10.766 1 98.25 54 LEU B O 1
ATOM 1514 N N . VAL B 1 55 ? 2.648 -20.422 -9.922 1 98.44 55 VAL B N 1
ATOM 1515 C CA . VAL B 1 55 ? 3.002 -19.547 -11.039 1 98.44 55 VAL B CA 1
ATOM 1516 C C . VAL B 1 55 ? 4.523 -19.484 -11.172 1 98.44 55 VAL B C 1
ATOM 1518 O O . VAL B 1 55 ? 5.059 -19.625 -12.273 1 98.44 55 VAL B O 1
ATOM 1521 N N . GLU B 1 56 ? 5.184 -19.25 -10.094 1 98.06 56 GLU B N 1
ATOM 1522 C CA . GLU B 1 56 ? 6.637 -19.141 -10.07 1 98.06 56 GLU B CA 1
ATOM 1523 C C . GLU B 1 56 ? 7.297 -20.422 -10.57 1 98.06 56 GLU B C 1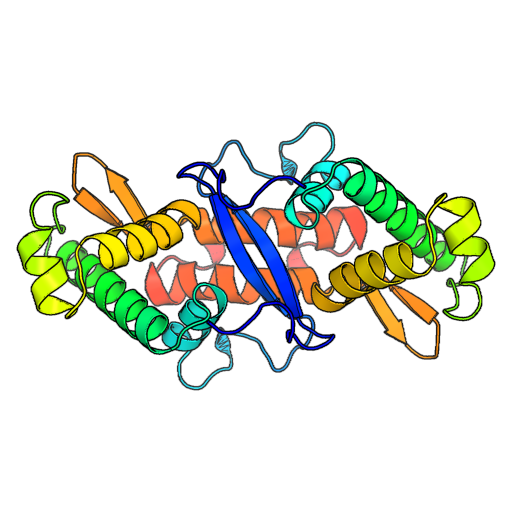
ATOM 1525 O O . GLU B 1 56 ? 8.18 -20.391 -11.422 1 98.06 56 GLU B O 1
ATOM 1530 N N . SER B 1 57 ? 6.871 -21.562 -10.055 1 97.31 57 SER B N 1
ATOM 1531 C CA . SER B 1 57 ? 7.465 -22.859 -10.398 1 97.31 57 SER B CA 1
ATOM 1532 C C . SER B 1 57 ? 7.285 -23.172 -11.875 1 97.31 57 SER B C 1
ATOM 1534 O O . SER B 1 57 ? 8.227 -23.594 -12.547 1 97.31 57 SER B O 1
ATOM 1536 N N . ARG B 1 58 ? 6.086 -22.938 -12.344 1 97.88 58 ARG B N 1
ATOM 1537 C CA . ARG B 1 58 ? 5.785 -23.219 -13.742 1 97.88 58 ARG B CA 1
ATOM 1538 C C . ARG B 1 58 ? 6.559 -22.297 -14.672 1 97.88 58 ARG B C 1
ATOM 1540 O O . ARG B 1 58 ? 6.996 -22.703 -15.75 1 97.88 58 ARG B O 1
ATOM 1547 N N . GLN B 1 59 ? 6.742 -21.094 -14.25 1 97.06 59 GLN B N 1
ATOM 1548 C CA . GLN B 1 59 ? 7.562 -20.141 -15 1 97.06 59 GLN B CA 1
ATOM 1549 C C . GLN B 1 59 ? 9.016 -20.609 -15.07 1 97.06 59 GLN B C 1
ATOM 1551 O O . GLN B 1 59 ? 9.625 -20.594 -16.141 1 97.06 59 GLN B O 1
ATOM 1556 N N . LYS B 1 60 ? 9.508 -21.016 -14.047 1 96.12 60 LYS B N 1
ATOM 1557 C CA . LYS B 1 60 ? 10.898 -21.453 -13.961 1 96.12 60 LYS B CA 1
ATOM 1558 C C . LYS B 1 60 ? 11.133 -22.703 -14.797 1 96.12 60 LYS B C 1
ATOM 1560 O O . LYS B 1 60 ? 12.219 -22.906 -15.328 1 96.12 60 LYS B O 1
ATOM 1565 N N . GLU B 1 61 ? 10.094 -23.484 -14.945 1 96.81 61 GLU B N 1
ATOM 1566 C CA . GLU B 1 61 ? 10.164 -24.734 -15.719 1 96.81 61 GLU B CA 1
ATOM 1567 C C . GLU B 1 61 ? 9.992 -24.469 -17.203 1 96.81 61 GLU B C 1
ATOM 1569 O O . GLU B 1 61 ? 10.141 -25.375 -18.031 1 96.81 61 GLU B O 1
ATOM 1574 N N . GLY B 1 62 ? 9.68 -23.234 -17.594 1 95.94 62 GLY B N 1
ATOM 1575 C CA . GLY B 1 62 ? 9.492 -22.906 -19 1 95.94 62 GLY B CA 1
ATOM 1576 C C . GLY B 1 62 ? 8.117 -23.266 -19.531 1 95.94 62 GLY B C 1
ATOM 1577 O O . GLY B 1 62 ? 7.906 -23.328 -20.734 1 95.94 62 GLY B O 1
ATOM 1578 N N . ASN B 1 63 ? 7.242 -23.609 -18.594 1 96.31 63 ASN B N 1
ATOM 1579 C CA . ASN B 1 63 ? 5.863 -23.953 -18.922 1 96.31 63 ASN B CA 1
ATOM 1580 C C . ASN B 1 63 ? 4.871 -23.141 -18.078 1 96.31 63 ASN B C 1
ATOM 1582 O O . ASN B 1 63 ? 4.172 -23.703 -17.234 1 96.31 63 ASN B O 1
ATOM 1586 N N . PRO B 1 64 ? 4.77 -21.906 -18.406 1 97.75 64 PRO B N 1
ATOM 1587 C CA . PRO B 1 64 ? 3.938 -21.016 -17.578 1 97.75 64 PRO B CA 1
ATOM 1588 C C . PRO B 1 64 ? 2.488 -21.484 -17.484 1 97.75 64 PRO B C 1
ATOM 1590 O O . PRO B 1 64 ? 1.946 -22.016 -18.469 1 97.75 64 PRO B O 1
ATOM 1593 N N . LEU B 1 65 ? 1.935 -21.25 -16.344 1 98.25 65 LEU B N 1
ATOM 1594 C CA . LEU B 1 65 ? 0.536 -21.578 -16.094 1 98.25 65 LEU B CA 1
ATOM 1595 C C . LEU B 1 65 ? -0.385 -20.781 -17 1 98.25 65 LEU B C 1
ATOM 1597 O O . LEU B 1 65 ? -0.197 -19.562 -17.172 1 98.25 65 LEU B O 1
ATOM 1601 N N . ARG B 1 66 ? -1.345 -21.5 -17.609 1 98.19 66 ARG B N 1
ATOM 1602 C CA . ARG B 1 66 ? -2.256 -20.828 -18.531 1 98.19 66 ARG B CA 1
ATOM 1603 C C . ARG B 1 66 ? -3.584 -20.516 -17.859 1 98.19 66 ARG B C 1
ATOM 1605 O O . ARG B 1 66 ? -3.992 -21.203 -16.922 1 98.19 66 ARG B O 1
ATOM 1612 N N . THR B 1 67 ? -4.273 -19.438 -18.297 1 97.75 67 THR B N 1
ATOM 1613 C CA . THR B 1 67 ? -5.562 -19.047 -17.734 1 97.75 67 THR B CA 1
ATOM 1614 C C . THR B 1 67 ? -6.613 -20.125 -18.016 1 97.75 67 THR B C 1
ATOM 1616 O O . THR B 1 67 ? -7.566 -20.266 -17.25 1 97.75 67 THR B O 1
ATOM 1619 N N . GLU B 1 68 ? -6.43 -20.922 -19 1 96.75 68 GLU B N 1
ATOM 1620 C CA . GLU B 1 68 ? -7.379 -21.969 -19.359 1 96.75 68 GLU B CA 1
ATOM 1621 C C . GLU B 1 68 ? -7.273 -23.156 -18.391 1 96.75 68 GLU B C 1
ATOM 1623 O O . GLU B 1 68 ? -8.156 -24.016 -18.359 1 96.75 68 GLU B O 1
ATOM 1628 N N . ASP B 1 69 ? -6.234 -23.219 -17.641 1 95.62 69 ASP B N 1
ATOM 1629 C CA . ASP B 1 69 ? -6.008 -24.281 -16.688 1 95.62 69 ASP B CA 1
ATOM 1630 C C . ASP B 1 69 ? -6.754 -24.016 -15.375 1 95.62 69 ASP B C 1
ATOM 1632 O O . ASP B 1 69 ? -6.406 -24.578 -14.336 1 95.62 69 ASP B O 1
ATOM 1636 N N . TRP B 1 70 ? -7.75 -23.219 -15.438 1 96.44 70 TRP B N 1
ATOM 1637 C CA . TRP B 1 70 ? -8.406 -22.719 -14.234 1 96.44 70 TRP B CA 1
ATOM 1638 C C . TRP B 1 70 ? -9.047 -23.859 -13.453 1 96.44 70 TRP B C 1
ATOM 1640 O O . TRP B 1 70 ? -9.047 -23.844 -12.219 1 96.44 70 TRP B O 1
ATOM 1650 N N . GLN B 1 71 ? -9.5 -24.906 -14.047 1 97.25 71 GLN B N 1
ATOM 1651 C CA . GLN B 1 71 ? -10.109 -26.031 -13.344 1 97.25 71 GLN B CA 1
ATOM 1652 C C . GLN B 1 71 ? -9.086 -26.781 -12.508 1 97.25 71 GLN B C 1
ATOM 1654 O O . GLN B 1 71 ? -9.359 -27.141 -11.359 1 97.25 71 GLN B O 1
ATOM 1659 N N . MET B 1 72 ? -7.969 -27 -13.141 1 97.56 72 MET B N 1
ATOM 1660 C CA . MET B 1 72 ? -6.883 -27.656 -12.414 1 97.56 72 MET B CA 1
ATOM 1661 C C . MET B 1 72 ? -6.441 -26.812 -11.219 1 97.56 72 MET B C 1
ATOM 1663 O O . MET B 1 72 ? -6.176 -27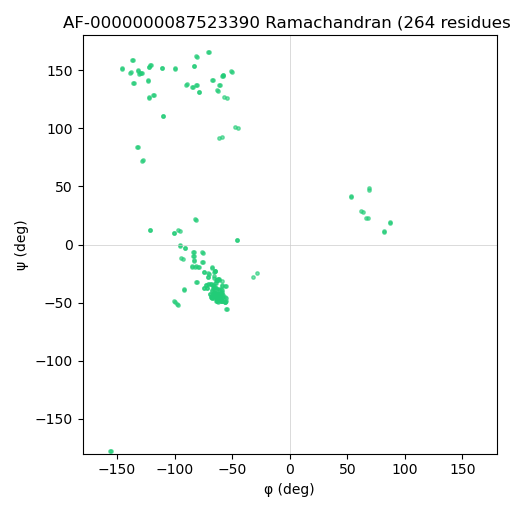.344 -10.141 1 97.56 72 MET B O 1
ATOM 1667 N N . ILE B 1 73 ? -6.391 -25.516 -11.367 1 98.06 73 ILE B N 1
ATOM 1668 C CA . ILE B 1 73 ? -5.902 -24.594 -10.344 1 98.06 73 ILE B CA 1
ATOM 1669 C C . ILE B 1 73 ? -6.859 -24.594 -9.156 1 98.06 73 ILE B C 1
ATOM 1671 O O . ILE B 1 73 ? -6.43 -24.688 -8 1 98.06 73 ILE B O 1
ATOM 1675 N N . ILE B 1 74 ? -8.195 -24.531 -9.383 1 98.19 74 ILE B N 1
ATOM 1676 C CA . ILE B 1 74 ? -9.148 -24.453 -8.281 1 98.19 74 ILE B CA 1
ATOM 1677 C C . ILE B 1 74 ? -9.164 -25.766 -7.512 1 98.19 74 ILE B C 1
ATOM 1679 O O . ILE B 1 74 ? -9.367 -25.781 -6.293 1 98.19 74 ILE B O 1
ATOM 1683 N N . GLU B 1 75 ? -8.969 -26.875 -8.195 1 98.19 75 GLU B N 1
ATOM 1684 C CA . GLU B 1 75 ? -8.859 -28.172 -7.523 1 98.19 75 GLU B CA 1
ATOM 1685 C C . GLU B 1 75 ? -7.617 -28.234 -6.645 1 98.19 75 GLU B C 1
ATOM 1687 O O . GLU B 1 75 ? -7.68 -28.703 -5.504 1 98.19 75 GLU B O 1
ATOM 1692 N N . TYR B 1 76 ? -6.531 -27.797 -7.184 1 97.81 76 TYR B N 1
ATOM 1693 C CA . TYR B 1 76 ? -5.266 -27.766 -6.457 1 97.81 76 TYR B CA 1
ATOM 1694 C C . TYR B 1 76 ? -5.371 -26.906 -5.207 1 97.81 76 TYR B C 1
ATOM 1696 O O . TYR B 1 76 ? -4.891 -27.281 -4.137 1 97.81 76 TYR B O 1
ATOM 1704 N N . LEU B 1 77 ? -6.031 -25.75 -5.328 1 98.12 77 LEU B N 1
ATOM 1705 C CA . LEU B 1 77 ? -6.125 -24.797 -4.234 1 98.12 77 LEU B CA 1
ATOM 1706 C C . LEU B 1 77 ? -7.281 -25.141 -3.301 1 98.12 77 LEU B C 1
ATOM 1708 O O . LEU B 1 77 ? -7.355 -24.641 -2.18 1 98.12 77 LEU B O 1
ATOM 1712 N N . GLY B 1 78 ? -8.227 -25.938 -3.74 1 97.56 78 GLY B N 1
ATOM 1713 C CA . GLY B 1 78 ? -9.391 -26.297 -2.947 1 97.56 78 GLY B CA 1
ATOM 1714 C C . GLY B 1 78 ? -10.336 -25.125 -2.719 1 97.56 78 GLY B C 1
ATOM 1715 O O . GLY B 1 78 ? -10.758 -24.875 -1.589 1 97.56 78 GLY B O 1
ATOM 1716 N N . VAL B 1 79 ? -10.617 -24.469 -3.805 1 97.38 79 VAL B N 1
ATOM 1717 C CA . VAL B 1 79 ? -11.469 -23.281 -3.668 1 97.38 79 VAL B CA 1
ATOM 1718 C C . VAL B 1 79 ? -12.508 -23.266 -4.781 1 97.38 79 VAL B C 1
ATOM 1720 O O . VAL B 1 79 ? -12.375 -23.969 -5.785 1 97.38 79 VAL B O 1
ATOM 1723 N N . SER B 1 80 ? -13.547 -22.562 -4.566 1 97.5 80 SER B N 1
ATOM 1724 C CA . SER B 1 80 ? -14.555 -22.359 -5.609 1 97.5 80 SER B CA 1
ATOM 1725 C C . SER B 1 80 ? -14.016 -21.469 -6.727 1 97.5 80 SER B C 1
ATOM 1727 O O . SER B 1 80 ? -13.023 -20.766 -6.543 1 97.5 80 SER B O 1
ATOM 1729 N N . ARG B 1 81 ? -14.734 -21.484 -7.824 1 96.88 81 ARG B N 1
ATOM 1730 C CA . ARG B 1 81 ? -14.383 -20.656 -8.969 1 96.88 81 ARG B CA 1
ATOM 1731 C C . ARG B 1 81 ? -14.461 -19.172 -8.609 1 96.88 81 ARG B C 1
ATOM 1733 O O . ARG B 1 81 ? -13.555 -18.406 -8.938 1 96.88 81 ARG B O 1
ATOM 1740 N N . ALA B 1 82 ? -15.492 -18.812 -7.934 1 96.5 82 ALA B N 1
ATOM 1741 C CA . ALA B 1 82 ? -15.688 -17.406 -7.551 1 96.5 82 ALA B CA 1
ATOM 1742 C C . ALA B 1 82 ? -14.555 -16.938 -6.641 1 96.5 82 ALA B C 1
ATOM 1744 O O . ALA B 1 82 ? -14.031 -15.828 -6.82 1 96.5 82 ALA B O 1
ATOM 1745 N N . SER B 1 83 ? -14.172 -17.781 -5.684 1 96.25 83 SER B N 1
ATOM 1746 C CA . SER B 1 83 ? -13.109 -17.438 -4.746 1 96.25 83 SER B CA 1
ATOM 1747 C C . SER B 1 83 ? -11.766 -17.312 -5.461 1 96.25 83 SER B C 1
ATOM 1749 O O . SER B 1 83 ? -10.969 -16.422 -5.148 1 96.25 83 SER B O 1
ATOM 1751 N N . PHE B 1 84 ? -11.594 -18.203 -6.422 1 97.31 84 PHE B N 1
ATOM 1752 C CA . PHE B 1 84 ? -10.352 -18.156 -7.18 1 97.31 84 PHE B CA 1
ATOM 1753 C C . PHE B 1 84 ? -10.234 -16.844 -7.949 1 97.31 84 PHE B C 1
ATOM 1755 O O . PHE B 1 84 ? -9.203 -16.172 -7.883 1 97.31 84 PHE B O 1
ATOM 1762 N N . TYR B 1 85 ? -11.234 -16.453 -8.578 1 96.5 85 TYR B N 1
ATOM 1763 C CA . TYR B 1 85 ? -11.156 -15.258 -9.414 1 96.5 85 TYR B CA 1
ATOM 1764 C C . TYR B 1 85 ? -11.047 -14.008 -8.555 1 96.5 85 TYR B C 1
ATOM 1766 O O . TYR B 1 85 ? -10.375 -13.047 -8.938 1 96.5 85 TYR B O 1
ATOM 1774 N N . SER B 1 86 ? -11.68 -14.031 -7.418 1 96 86 SER B N 1
ATOM 1775 C CA . SER B 1 86 ? -11.523 -12.914 -6.496 1 96 86 SER B CA 1
ATOM 1776 C C . SER B 1 86 ? -10.07 -12.773 -6.039 1 96 86 SER B C 1
ATOM 1778 O O . SER B 1 86 ? -9.516 -11.672 -6.043 1 96 86 SER B O 1
ATOM 1780 N N . MET B 1 87 ? -9.484 -13.867 -5.68 1 97.06 87 MET B N 1
ATOM 1781 C CA . MET B 1 87 ? -8.094 -13.891 -5.238 1 97.06 87 MET B CA 1
ATOM 1782 C C . MET B 1 87 ? -7.156 -13.469 -6.367 1 97.06 87 MET B C 1
ATOM 1784 O O . MET B 1 87 ? -6.285 -12.625 -6.172 1 97.06 87 MET B O 1
ATOM 1788 N N . ARG B 1 88 ? -7.367 -14.055 -7.48 1 97 88 ARG B N 1
ATOM 1789 C CA . ARG B 1 88 ? -6.551 -13.773 -8.656 1 97 88 ARG B CA 1
ATOM 1790 C C . ARG B 1 88 ? -6.609 -12.297 -9.023 1 97 88 ARG B C 1
ATOM 1792 O O . ARG B 1 88 ? -5.582 -11.688 -9.352 1 97 88 ARG B O 1
ATOM 1799 N N . ASN B 1 89 ? -7.809 -11.742 -8.969 1 96.62 89 ASN B N 1
ATOM 1800 C CA . ASN B 1 89 ? -7.996 -10.344 -9.328 1 96.62 89 ASN B CA 1
ATOM 1801 C C . ASN B 1 89 ? -7.27 -9.414 -8.352 1 96.62 89 ASN B C 1
ATOM 1803 O O . ASN B 1 89 ? -6.746 -8.375 -8.758 1 96.62 89 ASN B O 1
ATOM 1807 N N . LYS B 1 90 ? -7.238 -9.742 -7.145 1 97.69 90 LYS B N 1
ATOM 1808 C CA . LYS B 1 90 ? -6.504 -8.953 -6.164 1 97.69 90 LYS B CA 1
ATOM 1809 C C . LYS B 1 90 ? -5.004 -8.992 -6.441 1 97.69 90 LYS B C 1
ATOM 1811 O O . LYS B 1 90 ? -4.324 -7.965 -6.348 1 97.69 90 LYS B O 1
ATOM 1816 N N . LEU B 1 91 ? -4.523 -10.156 -6.781 1 98.44 91 LEU B N 1
ATOM 1817 C CA . LEU B 1 91 ? -3.105 -10.32 -7.074 1 98.44 91 LEU B CA 1
ATOM 1818 C C . LEU B 1 91 ? -2.723 -9.578 -8.352 1 98.44 91 LEU B C 1
ATOM 1820 O O . LEU B 1 91 ? -1.658 -8.953 -8.414 1 98.44 91 LEU B O 1
ATOM 1824 N N . THR B 1 92 ? -3.629 -9.648 -9.352 1 97.75 92 THR B N 1
ATOM 1825 C CA . THR B 1 92 ? -3.387 -8.945 -10.602 1 97.75 92 THR B CA 1
ATOM 1826 C C . THR B 1 92 ? -3.488 -7.438 -10.398 1 97.75 92 THR B C 1
ATOM 1828 O O . THR B 1 92 ? -2.678 -6.676 -10.93 1 97.75 92 THR B O 1
ATOM 1831 N N . GLY B 1 93 ? -4.5 -7.012 -9.625 1 97.56 93 GLY B N 1
ATOM 1832 C CA . GLY B 1 93 ? -4.672 -5.594 -9.344 1 97.56 93 GLY B CA 1
ATOM 1833 C C . GLY B 1 93 ? -3.504 -4.996 -8.578 1 97.56 93 GLY B C 1
ATOM 1834 O O . GLY B 1 93 ? -3.166 -3.824 -8.766 1 97.56 93 GLY B O 1
ATOM 1835 N N . ALA B 1 94 ? -2.867 -5.809 -7.781 1 98.44 94 ALA B N 1
ATOM 1836 C CA . ALA B 1 94 ? -1.73 -5.359 -6.98 1 98.44 94 ALA B CA 1
ATOM 1837 C C . ALA B 1 94 ? -0.46 -5.289 -7.82 1 98.44 94 ALA B C 1
ATOM 1839 O O . ALA B 1 94 ? 0.519 -4.652 -7.43 1 98.44 94 ALA B O 1
ATOM 1840 N N . GLY B 1 95 ? -0.52 -6.008 -8.93 1 98.44 95 GLY B N 1
ATOM 1841 C CA . GLY B 1 95 ? 0.664 -6.047 -9.773 1 98.44 95 GLY B CA 1
ATOM 1842 C C . GLY B 1 95 ? 1.647 -7.129 -9.375 1 98.44 95 GLY B C 1
ATOM 1843 O O . GLY B 1 95 ? 2.834 -7.047 -9.703 1 98.44 95 GLY B O 1
ATOM 1844 N N . LEU B 1 96 ? 1.198 -8.125 -8.625 1 98.75 96 LEU B N 1
ATOM 1845 C CA . LEU B 1 96 ? 2.062 -9.25 -8.273 1 98.75 96 LEU B CA 1
ATOM 1846 C C . LEU B 1 96 ? 2.127 -10.266 -9.406 1 98.75 96 LEU B C 1
ATOM 1848 O O . LEU B 1 96 ? 3.133 -10.961 -9.57 1 98.75 96 LEU B O 1
ATOM 1852 N N . ILE B 1 97 ? 1.016 -10.383 -10.156 1 98.12 97 ILE B N 1
ATOM 1853 C CA . ILE B 1 97 ? 1.007 -11.219 -11.352 1 98.12 97 ILE B CA 1
ATOM 1854 C C . ILE B 1 97 ? 0.395 -10.445 -12.516 1 98.12 97 ILE B C 1
ATOM 1856 O O . ILE B 1 97 ? -0.356 -9.484 -12.305 1 98.12 97 ILE B O 1
ATOM 1860 N N . SER B 1 98 ? 0.816 -10.727 -13.633 1 97.38 98 SER B N 1
ATOM 1861 C CA . SER B 1 98 ? 0.245 -10.234 -14.891 1 97.38 98 SER B CA 1
ATOM 1862 C C . SER B 1 98 ? -0.177 -11.391 -15.789 1 97.38 98 SER B C 1
ATOM 1864 O O . SER B 1 98 ? 0.281 -12.523 -15.617 1 97.38 98 SER B O 1
ATOM 1866 N N . ILE B 1 99 ? -1.13 -11.102 -16.594 1 96.75 99 ILE B N 1
ATOM 1867 C CA . ILE B 1 99 ? -1.571 -12.07 -17.594 1 96.75 99 ILE B CA 1
ATOM 1868 C C . ILE B 1 99 ? -1.184 -11.594 -18.984 1 96.75 99 ILE B C 1
ATOM 1870 O O . ILE B 1 99 ? -1.661 -10.555 -19.453 1 96.75 99 ILE B O 1
ATOM 1874 N N . LYS B 1 100 ? -0.261 -12.266 -19.578 1 95.88 100 LYS B N 1
ATOM 1875 C CA . LYS B 1 100 ? 0.184 -11.992 -20.953 1 95.88 100 LYS B CA 1
ATOM 1876 C C . LYS B 1 100 ? 0.025 -13.219 -21.828 1 95.88 100 LYS B C 1
ATOM 1878 O O . LYS B 1 100 ? 0.522 -14.297 -21.5 1 95.88 100 LYS B O 1
ATOM 1883 N N . ASN B 1 101 ? -0.663 -13.086 -22.969 1 95.94 101 ASN B N 1
ATOM 1884 C CA . ASN B 1 101 ? -0.902 -14.188 -23.891 1 95.94 101 ASN B CA 1
ATOM 1885 C C . ASN B 1 101 ? -1.528 -15.383 -23.188 1 95.94 101 ASN B C 1
ATOM 1887 O O . ASN B 1 101 ? -1.069 -16.516 -23.359 1 95.94 101 ASN B O 1
ATOM 1891 N N . GLN B 1 102 ? -2.422 -15.156 -22.328 1 96.81 102 GLN B N 1
ATOM 1892 C CA . GLN B 1 102 ? -3.221 -16.156 -21.625 1 96.81 102 GLN B CA 1
ATOM 1893 C C . GLN B 1 102 ? -2.355 -16.969 -20.672 1 96.81 102 GLN B C 1
ATOM 1895 O O . GLN B 1 102 ? -2.709 -18.109 -20.328 1 96.81 102 GLN B O 1
ATOM 1900 N N . LYS B 1 103 ? -1.208 -16.344 -20.297 1 98.31 103 LYS B N 1
ATOM 1901 C CA . LYS B 1 103 ? -0.308 -16.984 -19.344 1 98.31 103 LYS B CA 1
ATOM 1902 C C . LYS B 1 103 ? -0.056 -16.094 -18.125 1 98.31 103 LYS B C 1
ATOM 1904 O O . LYS B 1 103 ? 0.072 -14.875 -18.266 1 98.31 103 LYS B O 1
ATOM 1909 N N . TYR B 1 104 ? 0.006 -16.734 -16.969 1 98.12 104 TYR B N 1
ATOM 1910 C CA . TYR B 1 104 ? 0.336 -16 -15.75 1 98.12 104 TYR B CA 1
ATOM 1911 C C . TYR B 1 104 ? 1.843 -15.805 -15.625 1 98.12 104 TYR B C 1
ATOM 1913 O O . TYR B 1 104 ? 2.619 -16.719 -15.891 1 98.12 104 TYR B O 1
ATOM 1921 N N . HIS B 1 105 ? 2.248 -14.617 -15.227 1 98.12 105 HIS B N 1
ATOM 1922 C CA . HIS B 1 105 ? 3.639 -14.289 -14.93 1 98.12 105 HIS B CA 1
ATOM 1923 C C . HIS B 1 105 ? 3.754 -13.484 -13.641 1 98.12 105 HIS B C 1
ATOM 1925 O O . HIS B 1 105 ? 2.912 -12.625 -13.367 1 98.12 105 HIS B O 1
ATOM 1931 N N . LEU B 1 106 ? 4.75 -13.812 -12.867 1 98.38 106 LEU B N 1
ATOM 1932 C CA . LEU B 1 106 ? 5.055 -12.883 -11.789 1 98.38 106 LEU B CA 1
ATOM 1933 C C . LEU B 1 106 ? 5.363 -11.492 -12.344 1 98.38 106 LEU B C 1
ATOM 1935 O O . LEU B 1 106 ? 5.91 -11.367 -13.445 1 98.38 106 LEU B O 1
ATOM 1939 N N . SER B 1 107 ? 4.992 -10.539 -11.641 1 98 107 SER B N 1
ATOM 1940 C CA . SER B 1 107 ? 5.125 -9.172 -12.133 1 98 107 SER B CA 1
ATOM 1941 C C . SER B 1 107 ? 5.84 -8.281 -11.125 1 98 107 SER B C 1
ATOM 1943 O O . SER B 1 107 ? 5.672 -8.453 -9.914 1 98 107 SER B O 1
ATOM 1945 N N . GLY B 1 108 ? 6.605 -7.297 -11.602 1 98 108 GLY B N 1
ATOM 1946 C CA . GLY B 1 108 ? 7.316 -6.344 -10.766 1 98 108 GLY B CA 1
ATOM 1947 C C . GLY B 1 108 ? 6.551 -5.047 -10.562 1 98 108 GLY B C 1
ATOM 1948 O O . GLY B 1 108 ? 7.012 -4.156 -9.844 1 98 108 GLY B O 1
ATOM 1949 N N . GLN B 1 109 ? 5.363 -4.953 -11.18 1 98.12 109 GLN B N 1
ATOM 1950 C CA . GLN B 1 109 ? 4.602 -3.711 -11.102 1 98.12 109 GLN B CA 1
ATOM 1951 C C . GLN B 1 109 ? 4.211 -3.393 -9.656 1 98.12 109 GLN B C 1
ATOM 1953 O O . GLN B 1 109 ? 4.094 -2.225 -9.289 1 98.12 109 GLN B O 1
ATOM 1958 N N . PHE B 1 110 ? 4.035 -4.457 -8.836 1 98.69 110 PHE B N 1
ATOM 1959 C CA . PHE B 1 110 ? 3.7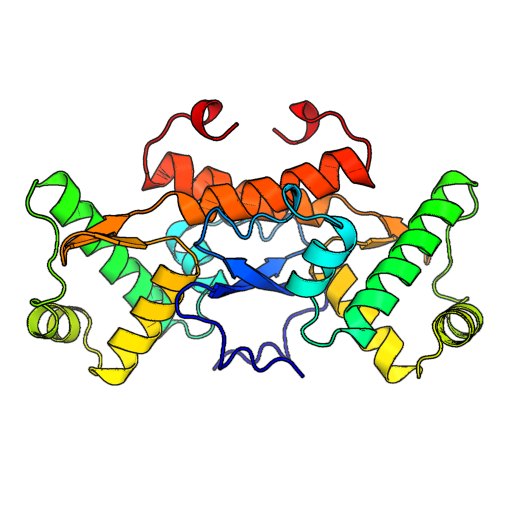89 -4.293 -7.406 1 98.69 110 PHE B CA 1
ATOM 1960 C C . PHE B 1 110 ? 4.887 -3.457 -6.762 1 98.69 110 PHE B C 1
ATOM 1962 O O . PHE B 1 110 ? 4.609 -2.432 -6.137 1 98.69 110 PHE B O 1
ATOM 1969 N N . SER B 1 111 ? 6.102 -3.873 -6.914 1 98.69 111 SER B N 1
ATOM 1970 C CA . SER B 1 111 ? 7.254 -3.199 -6.328 1 98.69 111 SER B CA 1
ATOM 1971 C C . SER B 1 111 ? 7.414 -1.788 -6.883 1 98.69 111 SER B C 1
ATOM 1973 O O . SER B 1 111 ? 7.703 -0.851 -6.133 1 98.69 111 SER B O 1
ATOM 1975 N N . LYS B 1 112 ? 7.23 -1.662 -8.141 1 98.19 112 LYS B N 1
ATOM 1976 C CA . LYS B 1 112 ? 7.441 -0.365 -8.773 1 98.19 112 LYS B CA 1
ATOM 1977 C C . LYS B 1 112 ? 6.426 0.663 -8.273 1 98.19 112 LYS B C 1
ATOM 1979 O O . LYS B 1 112 ? 6.77 1.83 -8.07 1 98.19 112 LYS B O 1
ATOM 1984 N N . ASP B 1 113 ? 5.195 0.283 -8.148 1 98.5 113 ASP B N 1
ATOM 1985 C CA . ASP B 1 113 ? 4.184 1.201 -7.637 1 98.5 113 ASP B CA 1
ATOM 1986 C C . ASP B 1 113 ? 4.492 1.619 -6.203 1 98.5 113 ASP B C 1
ATOM 1988 O O . ASP B 1 113 ? 4.418 2.803 -5.863 1 98.5 113 ASP B O 1
ATOM 1992 N N . LEU B 1 114 ? 4.809 0.606 -5.332 1 98.69 114 LEU B N 1
ATOM 1993 C CA . LEU B 1 114 ? 5.125 0.89 -3.938 1 98.69 114 LEU B CA 1
ATOM 1994 C C . LEU B 1 114 ? 6.348 1.796 -3.828 1 98.69 114 LEU B C 1
ATOM 1996 O O . LEU B 1 114 ? 6.352 2.746 -3.041 1 98.69 114 LEU B O 1
ATOM 2000 N N . MET B 1 115 ? 7.336 1.521 -4.609 1 97.88 115 MET B N 1
ATOM 2001 C CA . MET B 1 115 ? 8.562 2.309 -4.59 1 97.88 115 MET B CA 1
ATOM 2002 C C . MET B 1 115 ? 8.297 3.746 -5.02 1 97.88 115 MET B C 1
ATOM 2004 O O . MET B 1 115 ? 8.898 4.68 -4.488 1 97.88 115 MET B O 1
ATOM 2008 N N . ASP B 1 116 ? 7.512 3.895 -6.016 1 98 116 ASP B N 1
ATOM 2009 C CA . ASP B 1 116 ? 7.172 5.227 -6.512 1 98 116 ASP B CA 1
ATOM 2010 C C . ASP B 1 116 ? 6.586 6.094 -5.398 1 98 116 ASP B C 1
ATOM 2012 O O . ASP B 1 116 ? 7.031 7.223 -5.184 1 98 116 ASP B O 1
ATOM 2016 N N . MET B 1 117 ? 5.605 5.559 -4.656 1 98.56 117 MET B N 1
ATOM 2017 C CA . MET B 1 117 ? 4.969 6.301 -3.574 1 98.56 117 MET B CA 1
ATOM 2018 C C . MET B 1 117 ? 5.949 6.543 -2.432 1 98.56 117 MET B C 1
ATOM 2020 O O . MET B 1 117 ? 6.012 7.645 -1.883 1 98.56 117 MET B O 1
ATOM 2024 N N . ALA B 1 118 ? 6.723 5.477 -2.078 1 98.5 118 ALA B N 1
ATOM 2025 C CA . ALA B 1 118 ? 7.684 5.559 -0.981 1 98.5 118 ALA B CA 1
ATOM 2026 C C . ALA B 1 118 ? 8.719 6.648 -1.239 1 98.5 118 ALA B C 1
ATOM 2028 O O . ALA B 1 118 ? 8.992 7.473 -0.364 1 98.5 118 ALA B O 1
ATOM 2029 N N . ARG B 1 119 ? 9.266 6.633 -2.422 1 97.81 119 ARG B N 1
ATOM 2030 C CA . ARG B 1 119 ? 10.32 7.578 -2.773 1 97.81 119 ARG B CA 1
ATOM 2031 C C . ARG B 1 119 ? 9.781 9 -2.842 1 97.81 119 ARG B C 1
ATOM 2033 O O . ARG B 1 119 ? 10.438 9.945 -2.396 1 97.81 119 ARG B O 1
ATOM 2040 N N . TRP B 1 120 ? 8.672 9.156 -3.475 1 98.25 120 TRP B N 1
ATOM 2041 C CA . TRP B 1 120 ? 8.109 10.492 -3.592 1 98.25 120 TRP B CA 1
ATOM 2042 C C . TRP B 1 120 ? 7.906 11.125 -2.215 1 98.25 120 TRP B C 1
ATOM 2044 O O . TRP B 1 120 ? 8.328 12.258 -1.976 1 98.25 120 TRP B O 1
ATOM 2054 N N . TRP B 1 121 ? 7.273 10.414 -1.262 1 98.56 121 TRP B N 1
ATOM 2055 C CA . TRP B 1 121 ? 7.055 10.93 0.084 1 98.56 121 TRP B CA 1
ATOM 2056 C C . TRP B 1 121 ? 8.383 11.227 0.777 1 98.56 121 TRP B C 1
ATOM 2058 O O . TRP B 1 121 ? 8.547 12.289 1.385 1 98.56 121 TRP B O 1
ATOM 2068 N N . TRP B 1 122 ? 9.305 10.398 0.65 1 98.38 122 TRP B N 1
ATOM 2069 C CA . TRP B 1 122 ? 10.594 10.461 1.333 1 98.38 122 TRP B CA 1
ATOM 2070 C C . TRP B 1 122 ? 11.406 11.664 0.864 1 98.38 122 TRP B C 1
ATOM 2072 O O . TRP B 1 122 ? 12.047 12.344 1.67 1 98.38 122 TRP B O 1
ATOM 2082 N N . THR B 1 123 ? 11.352 11.875 -0.391 1 97.69 123 THR B N 1
ATOM 2083 C CA . THR B 1 123 ? 12.234 12.891 -0.95 1 97.69 123 THR B CA 1
ATOM 2084 C C . THR B 1 123 ? 11.492 14.219 -1.121 1 97.69 123 THR B C 1
ATOM 2086 O O . THR B 1 123 ? 11.969 15.258 -0.663 1 97.69 123 THR B O 1
ATOM 2089 N N . ALA B 1 124 ? 10.32 14.234 -1.768 1 96.94 124 ALA B N 1
ATOM 2090 C CA . ALA B 1 124 ? 9.609 15.469 -2.111 1 96.94 124 ALA B CA 1
ATOM 2091 C C . ALA B 1 124 ? 9 16.109 -0.873 1 96.94 124 ALA B C 1
ATOM 2093 O O . ALA B 1 124 ? 8.961 17.344 -0.755 1 96.94 124 ALA B O 1
ATOM 2094 N N . ILE B 1 125 ? 8.547 15.258 0.061 1 96.75 125 ILE B N 1
ATOM 2095 C CA . ILE B 1 125 ? 7.816 15.805 1.198 1 96.75 125 ILE B CA 1
ATOM 2096 C C . ILE B 1 125 ? 8.742 15.898 2.408 1 96.75 125 ILE B C 1
ATOM 2098 O O . ILE B 1 125 ? 8.836 16.953 3.049 1 96.75 125 ILE B O 1
ATOM 2102 N N . LEU B 1 126 ? 9.422 14.805 2.662 1 97.75 126 LEU B N 1
ATOM 2103 C CA . LEU B 1 126 ? 10.281 14.805 3.846 1 97.75 126 LEU B CA 1
ATOM 2104 C C . LEU B 1 126 ? 11.625 15.445 3.545 1 97.75 126 LEU B C 1
ATOM 2106 O O . LEU B 1 126 ? 12.406 15.727 4.461 1 97.75 126 LEU B O 1
ATOM 2110 N N . GLU B 1 127 ? 11.914 15.633 2.293 1 96.06 127 GLU B N 1
ATOM 2111 C CA . GLU B 1 127 ? 13.125 16.297 1.84 1 96.06 127 GLU B CA 1
ATOM 2112 C C . GLU B 1 127 ? 14.375 15.531 2.27 1 96.06 127 GLU B C 1
ATOM 2114 O O . GLU B 1 127 ? 15.406 16.125 2.576 1 96.06 127 GLU B O 1
ATOM 2119 N N . ASN B 1 128 ? 14.203 14.203 2.412 1 95.19 128 ASN B N 1
ATOM 2120 C CA . ASN B 1 128 ? 15.344 13.328 2.656 1 95.19 128 ASN B CA 1
ATOM 2121 C C . ASN B 1 128 ? 16.062 12.961 1.357 1 95.19 128 ASN B C 1
ATOM 2123 O O . ASN B 1 128 ? 15.461 13.031 0.279 1 95.19 128 ASN B O 1
ATOM 2127 N N . SER B 1 129 ? 17.344 12.648 1.459 1 94.56 129 SER B N 1
ATOM 2128 C CA . SER B 1 129 ? 18.047 12.102 0.309 1 94.56 129 SER B CA 1
ATOM 2129 C C . SER B 1 129 ? 17.531 10.703 -0.04 1 94.56 129 SER B C 1
ATOM 2131 O O . SER B 1 129 ? 17.219 9.914 0.85 1 94.56 129 SER B O 1
ATOM 2133 N N . GLU B 1 130 ? 17.453 10.453 -1.329 1 89.5 130 GLU B N 1
ATOM 2134 C CA . GLU B 1 130 ? 17 9.148 -1.788 1 89.5 130 GLU B CA 1
ATOM 2135 C C . GLU B 1 130 ? 17.844 8.023 -1.201 1 89.5 130 GLU B C 1
ATOM 2137 O O . GLU B 1 130 ? 17.328 6.957 -0.873 1 89.5 130 GLU B O 1
ATOM 2142 N N . GLU B 1 131 ? 19.125 8.273 -1.044 1 87.69 131 GLU B N 1
ATOM 2143 C CA . GLU B 1 131 ? 20.078 7.281 -0.57 1 87.69 131 GLU B CA 1
ATOM 2144 C C . GLU B 1 131 ? 19.781 6.871 0.869 1 87.69 131 GLU B C 1
ATOM 2146 O O . GLU B 1 131 ? 20.125 5.758 1.285 1 87.69 131 GLU B O 1
ATOM 2151 N N . SER B 1 132 ? 19.078 7.785 1.547 1 89.44 132 SER B N 1
ATOM 2152 C CA . SER B 1 132 ? 18.828 7.512 2.961 1 89.44 132 SER B CA 1
ATOM 2153 C C . SER B 1 132 ? 17.625 6.602 3.15 1 89.44 132 SER B C 1
ATOM 2155 O O . SER B 1 132 ? 17.359 6.129 4.258 1 89.44 132 SER B O 1
ATOM 2157 N N . LEU B 1 133 ? 16.891 6.375 2.102 1 87.5 133 LEU B N 1
ATOM 2158 C CA . LEU B 1 133 ? 15.758 5.453 2.176 1 87.5 133 LEU B CA 1
ATOM 2159 C C . LEU B 1 133 ? 16.219 4.012 2.039 1 87.5 133 LEU B C 1
ATOM 2161 O O . LEU B 1 133 ? 15.562 3.088 2.516 1 87.5 133 LEU B O 1
ATOM 2165 N N . ASP B 1 134 ? 17.375 3.648 1.54 1 72.56 134 ASP B N 1
ATOM 2166 C CA . ASP B 1 134 ? 17.938 2.32 1.308 1 72.56 134 ASP B CA 1
ATOM 2167 C C . ASP B 1 134 ? 18.609 1.775 2.57 1 72.56 134 ASP B C 1
ATOM 2169 O O . ASP B 1 134 ? 19.266 2.518 3.301 1 72.56 134 ASP B O 1
#

Foldseek 3Di:
DPPLVPDPLQAHAFADDDDPCLDLVNDPHSQLSRLCRQDVDSLLSVLLSVLLVQQVVCVVVVRFDFLVCLVVSCVVSVHDSVSVVVSVSSCNNLQQWDADPRGIDGGCVNVVVVVVVVQCCQCVPVVDDSVVVD/DPPLVPDPLQAHAFADDDDPCLDLVNDPHSQLSRLCRQDVDSLLSVLLSVLLVQQVVCVVVVHFDFLVCLVVSCVVSVHDSVSVVVSVSSCNNLQQWDADPRGIDGGCVNVVVVVVVVQCCQCVPVVHDSVVVD

Solvent-accessible surface area (backbone atoms only — not comparable to full-atom values): 13982 Å² total; per-residue (Å²): 113,57,58,73,82,65,44,50,77,41,28,30,60,34,52,38,38,31,48,80,88,67,38,32,74,76,43,97,48,34,69,58,46,49,30,46,30,61,27,60,34,65,70,55,16,54,42,50,51,52,51,50,49,50,35,51,54,24,44,76,70,73,54,5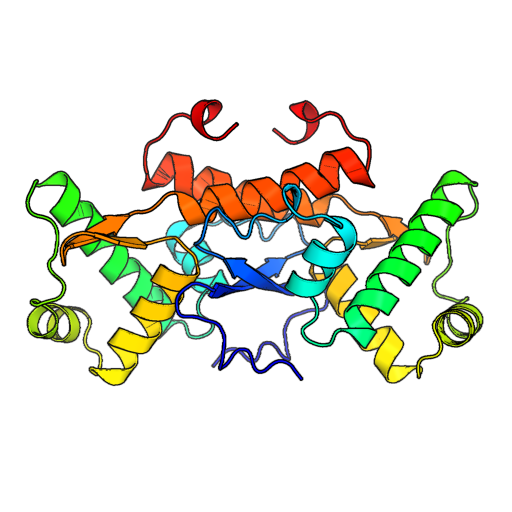0,41,45,64,86,46,49,68,61,50,29,62,75,63,69,49,51,71,69,58,47,51,52,52,50,41,45,38,30,0,33,7,48,31,43,77,57,95,58,21,47,37,81,38,62,36,29,27,52,41,32,37,41,51,17,49,43,49,39,30,76,70,64,63,40,60,74,72,73,74,107,117,59,58,75,81,67,45,50,76,42,28,32,60,33,53,39,38,31,48,80,89,68,37,33,74,76,43,99,50,33,69,57,47,49,29,48,30,59,28,58,30,66,69,56,16,53,42,51,50,53,52,50,50,51,36,51,52,25,45,76,71,74,52,50,40,45,63,85,45,49,68,62,48,31,63,73,64,69,48,52,70,70,58,45,51,55,52,50,41,44,37,31,0,34,7,48,29,43,75,58,95,59,22,47,37,80,37,62,35,29,27,52,41,32,37,41,51,18,48,44,48,38,30,77,70,66,64,41,60,72,74,72,75,107

Radius of gyration: 19.31 Å; Cα contacts (8 Å, |Δi|>4): 420; chains: 2; bounding box: 38×55×47 Å

pLDDT: mean 93.14, std 14.64, range [19.53, 98.75]

Organism: NCBI:txid91560

Nearest PDB structures (foldseek):
  1lnw-assembly3_F  TM=5.632E-01  e=1.316E-01  Pseudomonas aeruginosa
  4qvg-assembly1_A  TM=5.231E-01  e=5.826E-02  Streptosporangium sibiricum
  8xte-assembly3_D  TM=4.576E-01  e=1.760E-01  Penicillium brevicompactum
  8bij-assembly1_B  TM=5.131E-01  e=3.977E-01  Photorhabdus laumondii subsp. laumondii TTO1
  3hsr-assembly1_B  TM=4.570E-01  e=3.540E-01  Staphylococcus aureus subsp. aureus str. Newman

InterPro domains:
  IPR059683 AF_0843, wHTH domain [PF27297] (28-127)